Protein AF-A0A176VL70-F1 (afdb_monomer_lite)

Organism: NCBI:txid1480154

Foldseek 3Di:
DKWWKKWKADAPQVQQWDQDPVRDIDGPVQAAQWWWKDKDVDTDAIDHHHHPDMDMKIKTKDDLDPDIDIDTGGDPVNRHDYDTDDIDIFGDDPLQCPVQNCVNVDDSDMGIDTDQAAEQALDPAWDAPPLDVSRDTHGYADQPPPDVQKHKAFQPVFDDDPPPPSHDDRSRSQRIHIDTPDLPDDGDDDRPPVVVHRVDPPVDDDDDDDHDDSDPPVPDWDWDFDADPNHTDPDTDTDDD

Sequence (241 aa):
MNYLLRATFPSSNLITKATNAKGDEVSLSTYSKRFYFTVDSTYISTIELLENQSQILELVITAFDKVVYVCLVPLEDRSSMPAISALELRPFAVGMYPRVDSGMLKLSITTYFLTVARLNFGGDMQLRYPVDKYDRIWAPAKIPSGEKQFSSRTNVSRVHVPLNAEIDIPDEVMSTAWVATQMENNVTFEVNLTGVRAMRAVPSFYFSLLFYDMLETANNTRFVNIYLDDDEQMARAQTPD

Structure (mmCIF, N/CA/C/O backbone):
data_AF-A0A176VL70-F1
#
_entry.id   AF-A0A176VL70-F1
#
loop_
_atom_site.group_PDB
_atom_site.id
_atom_site.type_symbol
_atom_site.label_atom_id
_atom_site.label_alt_id
_atom_site.label_comp_id
_atom_site.label_asym_id
_atom_site.label_entity_id
_atom_site.label_seq_id
_atom_site.pdbx_PDB_ins_code
_atom_site.Cartn_x
_atom_site.Cartn_y
_atom_site.Cartn_z
_atom_site.occupancy
_atom_site.B_iso_or_equiv
_atom_site.auth_seq_id
_atom_site.auth_comp_id
_atom_site.auth_asym_id
_atom_site.auth_atom_id
_atom_site.pdbx_PDB_model_num
ATOM 1 N N . MET A 1 1 ? -11.399 -1.834 -14.543 1.00 84.62 1 MET A N 1
ATOM 2 C CA . MET A 1 1 ? -11.357 -3.010 -13.628 1.00 84.62 1 MET A CA 1
ATOM 3 C C . MET A 1 1 ? -10.487 -2.658 -12.433 1.00 84.62 1 MET A C 1
ATOM 5 O O . MET A 1 1 ? -9.537 -1.909 -12.617 1.00 84.62 1 MET A O 1
ATOM 9 N N . ASN A 1 2 ? -10.801 -3.161 -11.242 1.00 90.19 2 ASN A N 1
ATOM 10 C CA . ASN A 1 2 ? -10.168 -2.732 -9.996 1.00 90.19 2 ASN A CA 1
ATOM 11 C C . ASN A 1 2 ? -9.101 -3.716 -9.518 1.00 90.19 2 ASN A C 1
ATOM 13 O O . ASN A 1 2 ? -9.387 -4.908 -9.381 1.00 90.19 2 ASN A O 1
ATOM 17 N N . TYR A 1 3 ? -7.894 -3.215 -9.243 1.00 93.00 3 TYR A N 1
ATOM 18 C CA . TYR A 1 3 ? -6.778 -4.042 -8.791 1.00 93.00 3 TYR A CA 1
ATOM 19 C C . TYR A 1 3 ? -5.916 -3.386 -7.718 1.00 93.00 3 TYR A C 1
ATOM 21 O O . TYR A 1 3 ? -5.617 -2.196 -7.777 1.00 93.00 3 TYR A O 1
ATOM 29 N N . LEU A 1 4 ? -5.436 -4.196 -6.778 1.00 94.50 4 LEU A N 1
ATOM 30 C CA . LEU A 1 4 ? -4.224 -3.882 -6.040 1.00 94.50 4 LEU A CA 1
ATOM 31 C C . LEU A 1 4 ? -3.051 -4.288 -6.931 1.00 94.50 4 LEU A C 1
ATOM 33 O O . LEU A 1 4 ? -2.843 -5.477 -7.190 1.00 94.50 4 LEU A O 1
ATOM 37 N N . LEU A 1 5 ? -2.318 -3.299 -7.430 1.00 95.81 5 LEU A N 1
ATOM 38 C CA . LEU A 1 5 ? -1.064 -3.505 -8.141 1.00 95.81 5 LEU A CA 1
ATOM 39 C C . LEU A 1 5 ? 0.066 -3.389 -7.125 1.00 95.81 5 LEU A C 1
ATOM 41 O O . LEU A 1 5 ? 0.302 -2.314 -6.574 1.00 95.81 5 LEU A O 1
ATOM 45 N N . ARG A 1 6 ? 0.767 -4.493 -6.874 1.00 95.94 6 ARG A N 1
ATOM 46 C CA . ARG A 1 6 ? 1.883 -4.542 -5.930 1.00 95.94 6 ARG A CA 1
ATOM 47 C C . ARG A 1 6 ? 3.180 -4.828 -6.670 1.00 95.94 6 ARG A C 1
ATOM 49 O O . ARG A 1 6 ? 3.337 -5.885 -7.275 1.00 95.94 6 ARG A O 1
ATOM 56 N N . ALA A 1 7 ? 4.111 -3.885 -6.605 1.00 96.38 7 ALA A N 1
ATOM 57 C CA . ALA A 1 7 ? 5.465 -4.045 -7.109 1.00 96.38 7 ALA A CA 1
ATOM 58 C C . ALA A 1 7 ? 6.413 -4.280 -5.931 1.00 96.38 7 ALA A C 1
ATOM 60 O O . ALA A 1 7 ? 6.454 -3.486 -4.989 1.00 96.38 7 ALA A O 1
ATOM 61 N N . THR A 1 8 ? 7.170 -5.375 -5.985 1.00 95.62 8 THR A N 1
ATOM 62 C CA . THR A 1 8 ? 8.242 -5.658 -5.027 1.00 95.62 8 THR A CA 1
ATOM 63 C C . THR A 1 8 ? 9.583 -5.397 -5.690 1.00 95.62 8 THR A C 1
ATOM 65 O O . THR A 1 8 ? 9.884 -5.936 -6.757 1.00 95.62 8 THR A O 1
ATOM 68 N N . PHE A 1 9 ? 10.394 -4.577 -5.037 1.00 94.00 9 PHE A N 1
ATOM 69 C CA . PHE A 1 9 ? 11.742 -4.239 -5.457 1.00 94.00 9 PHE A CA 1
ATOM 70 C C . PHE A 1 9 ? 12.743 -4.972 -4.559 1.00 94.00 9 PHE A C 1
ATOM 72 O O . PHE A 1 9 ? 12.581 -4.973 -3.331 1.00 94.00 9 PHE A O 1
ATOM 79 N N . PRO A 1 10 ? 13.753 -5.638 -5.141 1.00 92.69 10 PRO A N 1
ATOM 80 C CA . PRO A 1 10 ? 14.718 -6.414 -4.373 1.00 92.69 10 PRO A CA 1
ATOM 81 C C . PRO A 1 10 ? 15.618 -5.508 -3.529 1.00 92.69 10 PRO A C 1
ATOM 83 O O . PRO A 1 10 ? 15.732 -4.307 -3.776 1.00 92.69 10 PRO A O 1
ATOM 86 N N . SER A 1 11 ? 16.316 -6.105 -2.562 1.00 90.94 11 SER A N 1
ATOM 87 C CA . SER A 1 11 ? 17.424 -5.404 -1.926 1.00 90.94 11 SER A CA 1
ATOM 88 C C . SER A 1 11 ? 18.566 -5.203 -2.921 1.00 90.94 11 SER A C 1
ATOM 90 O O . SER A 1 11 ? 18.780 -5.988 -3.850 1.00 90.94 11 SER A O 1
ATOM 92 N N . SER A 1 12 ? 19.340 -4.150 -2.714 1.00 86.56 12 SER A N 1
ATOM 93 C CA . SER A 1 12 ? 20.416 -3.775 -3.615 1.00 86.56 12 SER A CA 1
ATOM 94 C C . SER A 1 12 ? 21.659 -4.666 -3.475 1.00 86.56 12 SER A C 1
ATOM 96 O O . SER A 1 12 ? 22.508 -4.666 -4.367 1.00 86.56 12 SER A O 1
ATOM 98 N N . ASN A 1 13 ? 21.737 -5.468 -2.406 1.00 82.81 13 ASN A N 1
ATOM 99 C CA . ASN A 1 13 ? 22.769 -6.491 -2.208 1.00 82.81 13 ASN A CA 1
ATOM 100 C C . ASN A 1 13 ? 22.572 -7.729 -3.089 1.00 82.81 13 ASN A C 1
ATOM 102 O O . ASN A 1 13 ? 23.544 -8.407 -3.408 1.00 82.81 13 ASN A O 1
ATOM 106 N N . LEU A 1 14 ? 21.339 -8.022 -3.515 1.00 72.56 14 LEU A N 1
ATOM 107 C CA . LEU A 1 14 ? 21.071 -9.127 -4.445 1.00 72.56 14 LEU A CA 1
ATOM 108 C C . LEU A 1 14 ? 21.569 -8.825 -5.867 1.00 72.56 14 LEU A C 1
ATOM 110 O O . LEU A 1 14 ? 21.651 -9.723 -6.699 1.00 72.56 14 LEU A O 1
ATOM 114 N N . ILE A 1 15 ? 21.920 -7.569 -6.146 1.00 67.19 15 ILE A N 1
ATOM 115 C CA . ILE A 1 15 ? 22.296 -7.077 -7.467 1.00 67.19 15 ILE A CA 1
ATOM 116 C C . ILE A 1 15 ? 23.786 -6.731 -7.463 1.00 67.19 15 ILE A C 1
ATOM 118 O O . ILE A 1 15 ? 24.180 -5.568 -7.390 1.00 67.19 15 ILE A O 1
ATOM 122 N N . THR A 1 16 ? 24.633 -7.755 -7.510 1.00 72.94 16 THR A N 1
ATOM 123 C CA . THR A 1 16 ? 26.090 -7.566 -7.617 1.00 72.94 16 THR A CA 1
ATOM 124 C C . THR A 1 16 ? 26.606 -7.899 -9.005 1.00 72.94 16 THR A C 1
ATOM 126 O O . THR A 1 16 ? 27.555 -7.267 -9.470 1.00 72.94 16 THR A O 1
ATOM 129 N N . LYS A 1 17 ? 25.970 -8.853 -9.692 1.00 80.44 17 LYS A N 1
ATOM 130 C CA . LYS A 1 17 ? 26.421 -9.368 -10.982 1.00 80.44 17 LYS A CA 1
ATOM 131 C C . LYS A 1 17 ? 25.251 -9.852 -11.838 1.00 80.44 17 LYS A C 1
ATOM 133 O O . LYS A 1 17 ? 24.250 -10.320 -11.303 1.00 80.44 17 LYS A O 1
ATOM 138 N N . ALA A 1 18 ? 25.379 -9.739 -13.156 1.00 79.12 18 ALA A N 1
ATOM 139 C CA . ALA A 1 18 ? 24.449 -10.315 -14.130 1.00 79.12 18 ALA A CA 1
ATOM 140 C C . ALA A 1 18 ? 25.219 -10.964 -15.274 1.00 79.12 18 ALA A C 1
ATOM 142 O O . ALA A 1 18 ? 26.384 -10.656 -15.508 1.00 79.12 18 ALA A O 1
ATOM 143 N N . THR A 1 19 ? 24.544 -11.829 -16.019 1.00 83.00 19 THR A N 1
ATOM 144 C CA . THR A 1 19 ? 25.073 -12.402 -17.255 1.00 83.00 19 THR A CA 1
ATOM 145 C C . THR A 1 19 ? 24.621 -11.549 -18.436 1.00 83.00 19 THR A C 1
ATOM 147 O O . THR A 1 19 ? 23.426 -11.309 -18.608 1.00 83.00 19 THR A O 1
ATOM 150 N N . ASN A 1 20 ? 25.560 -11.062 -19.247 1.00 81.56 20 ASN A N 1
ATOM 151 C CA . ASN A 1 20 ? 25.223 -10.324 -20.464 1.00 81.56 20 ASN A CA 1
ATOM 152 C C . ASN A 1 20 ? 24.735 -11.274 -21.582 1.00 81.56 20 ASN A C 1
ATOM 154 O O . ASN A 1 20 ? 24.799 -12.497 -21.463 1.00 81.56 20 ASN A O 1
ATOM 158 N N . ALA A 1 21 ? 24.300 -10.720 -22.719 1.00 86.12 21 ALA A N 1
ATOM 159 C CA . ALA A 1 21 ? 23.831 -11.510 -23.867 1.00 86.12 21 ALA A CA 1
ATOM 160 C C . ALA A 1 21 ? 24.891 -12.456 -24.479 1.00 86.12 21 ALA A C 1
ATOM 162 O O . ALA A 1 21 ? 24.544 -13.324 -25.274 1.00 86.12 21 ALA A O 1
ATOM 163 N N . LYS A 1 22 ? 26.174 -12.284 -24.135 1.00 89.69 22 LYS A N 1
ATOM 164 C CA . LYS A 1 22 ? 27.294 -13.126 -24.581 1.00 89.69 22 LYS A CA 1
ATOM 165 C C . LYS A 1 22 ? 27.656 -14.225 -23.577 1.00 89.69 22 LYS A C 1
ATOM 167 O O . LYS A 1 22 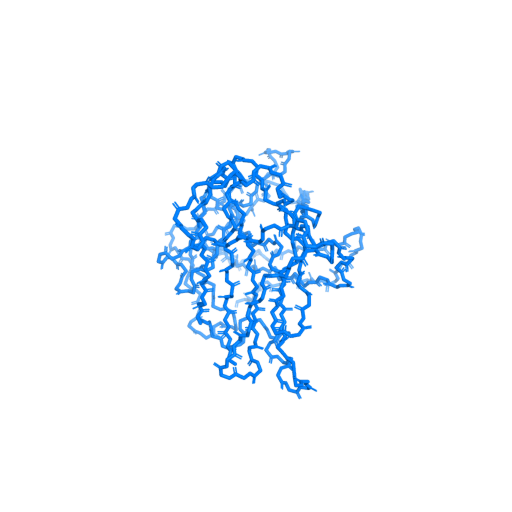? 28.500 -15.055 -23.891 1.00 89.69 22 LYS A O 1
ATOM 172 N N . GLY A 1 23 ? 27.019 -14.254 -22.406 1.00 87.69 23 GLY A N 1
ATOM 173 C CA . GLY A 1 23 ? 27.329 -15.207 -21.343 1.00 87.69 23 GLY A CA 1
ATOM 174 C C . GLY A 1 23 ? 28.380 -14.721 -20.341 1.00 87.69 23 GLY A C 1
ATOM 175 O O . GLY A 1 23 ? 28.684 -15.457 -19.405 1.00 87.69 23 GLY A O 1
ATOM 176 N N . ASP A 1 24 ? 28.914 -13.504 -20.487 1.00 88.94 24 ASP A N 1
ATOM 177 C CA . ASP A 1 24 ? 29.918 -12.984 -19.556 1.00 88.94 24 ASP A CA 1
ATOM 178 C C . ASP A 1 24 ? 29.260 -12.481 -18.271 1.00 88.94 24 ASP A C 1
ATOM 180 O O . ASP A 1 24 ? 28.215 -11.821 -18.300 1.00 88.94 24 ASP A O 1
ATOM 184 N N . GLU A 1 25 ? 29.913 -12.742 -17.141 1.00 86.44 25 GLU A N 1
ATOM 185 C CA . GLU A 1 25 ? 29.542 -12.173 -15.851 1.00 86.44 25 GLU A CA 1
ATOM 186 C C . GLU A 1 25 ? 29.976 -10.698 -15.800 1.00 86.44 25 GLU A C 1
ATOM 188 O O . GLU A 1 25 ? 31.157 -10.365 -15.896 1.00 86.44 25 GLU A O 1
ATOM 193 N N . VAL A 1 26 ? 29.010 -9.794 -15.660 1.00 84.44 26 VAL A N 1
ATOM 194 C CA . VAL A 1 26 ? 29.211 -8.345 -15.607 1.00 84.44 26 VAL A CA 1
ATOM 195 C C . VAL A 1 26 ? 28.897 -7.854 -14.204 1.00 84.44 26 VAL A C 1
ATOM 197 O O . VAL A 1 26 ? 27.818 -8.121 -13.672 1.00 84.44 26 VAL A O 1
ATOM 200 N N . SER A 1 27 ? 29.832 -7.107 -13.612 1.00 84.12 27 SER A N 1
ATOM 201 C CA . SER A 1 27 ? 29.577 -6.414 -12.349 1.00 84.12 27 SER A CA 1
ATOM 202 C C . SER A 1 27 ? 28.524 -5.334 -12.551 1.00 84.12 27 SER A C 1
ATOM 204 O O . SER A 1 27 ? 28.632 -4.502 -13.452 1.00 84.12 27 SER A O 1
ATOM 206 N N . LEU A 1 28 ? 27.528 -5.320 -11.674 1.00 80.62 28 LEU A N 1
ATOM 207 C CA . LEU A 1 28 ? 26.457 -4.329 -11.690 1.00 80.62 28 LEU A CA 1
ATOM 208 C C . LEU A 1 28 ? 26.711 -3.182 -10.708 1.00 80.62 28 LEU A C 1
ATOM 210 O O . LEU A 1 28 ? 25.915 -2.252 -10.619 1.00 80.62 28 LEU A O 1
ATOM 214 N N . SER A 1 29 ? 27.840 -3.225 -9.994 1.00 78.12 29 SER A N 1
ATOM 215 C CA . SER A 1 29 ? 28.203 -2.261 -8.952 1.00 78.12 29 SER A CA 1
ATOM 216 C C . SER A 1 29 ? 28.364 -0.824 -9.453 1.00 78.12 29 SER A C 1
ATOM 218 O O . SER A 1 29 ? 28.309 0.102 -8.653 1.00 78.12 29 SER A O 1
ATOM 220 N N . THR A 1 30 ? 28.598 -0.629 -10.753 1.00 79.81 30 THR A N 1
ATOM 221 C CA . THR A 1 30 ? 28.760 0.695 -11.371 1.00 79.81 30 THR A CA 1
ATOM 222 C C . THR A 1 30 ? 27.436 1.330 -11.787 1.00 79.81 30 THR A C 1
ATOM 224 O O . THR A 1 30 ? 27.419 2.518 -12.096 1.00 79.81 30 THR A O 1
ATOM 227 N N . TYR A 1 31 ? 26.343 0.561 -11.825 1.00 85.25 31 TYR A N 1
ATOM 228 C CA . TYR A 1 31 ? 25.030 1.090 -12.173 1.00 85.25 31 TYR A CA 1
ATOM 229 C C . TYR A 1 31 ? 24.362 1.726 -10.958 1.00 85.25 31 TYR A C 1
ATOM 231 O O . TYR A 1 31 ? 24.369 1.187 -9.849 1.00 85.25 31 TYR A O 1
ATOM 239 N N . SER A 1 32 ? 23.712 2.861 -11.196 1.00 88.06 32 SER A N 1
ATOM 240 C CA . SER A 1 32 ? 22.797 3.461 -10.239 1.00 88.06 32 SER A CA 1
ATOM 241 C C . SER A 1 32 ? 21.628 2.511 -9.962 1.00 88.06 32 SER A C 1
ATOM 243 O O . SER A 1 32 ? 21.025 1.925 -10.865 1.00 88.06 32 SER A O 1
ATOM 245 N N . LYS A 1 33 ? 21.280 2.382 -8.683 1.00 89.25 33 LYS A N 1
ATOM 246 C CA 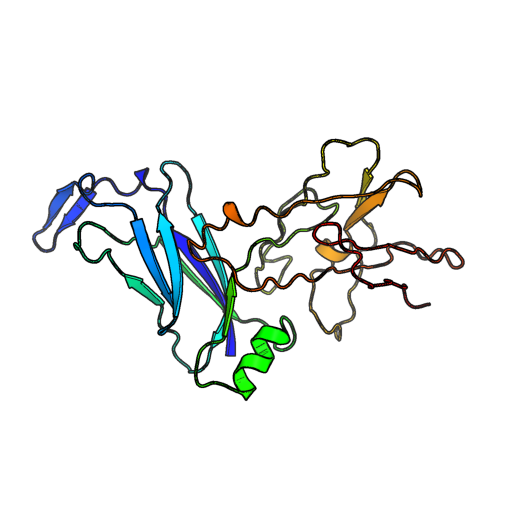. LYS A 1 33 ? 20.158 1.570 -8.184 1.00 89.25 33 LYS A CA 1
ATOM 247 C C . LYS A 1 33 ? 18.862 2.383 -8.077 1.00 89.25 33 LYS A C 1
ATOM 249 O O . LYS A 1 33 ? 17.938 2.001 -7.360 1.00 89.25 33 LYS A O 1
ATOM 254 N N . ARG A 1 34 ? 18.823 3.529 -8.760 1.00 90.94 34 ARG A N 1
ATOM 255 C CA . ARG A 1 34 ? 17.722 4.487 -8.755 1.00 90.94 34 ARG A CA 1
ATOM 256 C C . ARG A 1 34 ? 17.099 4.591 -10.140 1.00 90.94 34 ARG A C 1
ATOM 258 O O . ARG A 1 34 ? 17.826 4.798 -11.099 1.00 90.94 34 ARG A O 1
ATOM 265 N N . PHE A 1 35 ? 15.781 4.477 -10.250 1.00 92.56 35 PHE A N 1
ATOM 266 C CA . PHE A 1 35 ? 15.056 4.470 -11.528 1.00 92.56 35 PHE A CA 1
ATOM 267 C C . PHE A 1 35 ? 13.603 4.925 -11.342 1.00 92.56 35 PHE A C 1
ATOM 269 O O . PHE A 1 35 ? 13.102 4.968 -10.219 1.00 92.56 35 PHE A O 1
ATOM 276 N N . TYR A 1 36 ? 12.906 5.269 -12.424 1.00 92.44 36 TYR A N 1
ATOM 277 C CA . TYR A 1 36 ? 11.498 5.657 -12.356 1.00 92.44 36 TYR A CA 1
ATOM 278 C C . TYR A 1 36 ? 10.573 4.448 -12.504 1.00 92.44 36 TYR A C 1
ATOM 280 O O . TYR A 1 36 ? 10.835 3.526 -13.278 1.00 92.44 36 TYR A O 1
ATOM 288 N N . PHE A 1 37 ? 9.464 4.477 -11.773 1.00 93.19 37 PHE A N 1
ATOM 289 C CA . PHE A 1 37 ? 8.385 3.505 -11.851 1.00 93.19 37 PHE A CA 1
ATOM 290 C C . PHE A 1 37 ? 7.132 4.195 -12.386 1.00 93.19 37 PHE A C 1
ATOM 292 O O . PHE A 1 37 ? 6.662 5.180 -11.801 1.00 93.19 37 PHE A O 1
ATOM 299 N N . THR A 1 38 ? 6.605 3.695 -13.502 1.00 92.62 38 THR A N 1
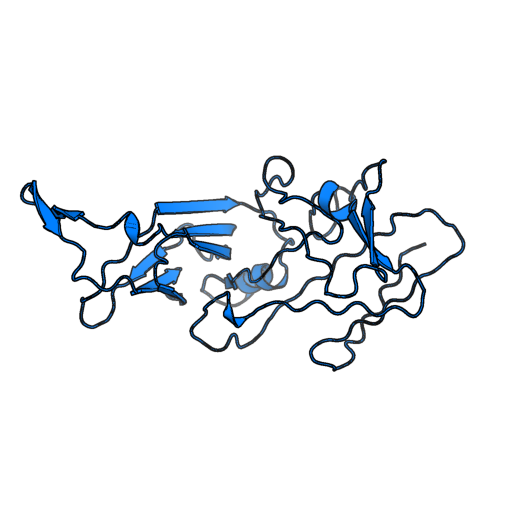ATOM 300 C CA . THR A 1 38 ? 5.396 4.239 -14.129 1.00 92.62 38 THR A CA 1
ATOM 301 C C . THR A 1 38 ? 4.349 3.154 -14.331 1.00 92.62 38 THR A C 1
ATOM 303 O O . THR A 1 38 ? 4.669 1.981 -14.535 1.00 92.62 38 THR A O 1
ATOM 306 N N . VAL A 1 39 ? 3.087 3.571 -14.272 1.00 91.94 39 VAL A N 1
ATOM 307 C CA . VAL A 1 39 ? 1.922 2.753 -14.610 1.00 91.94 39 VAL A CA 1
ATOM 308 C C . VAL A 1 39 ? 1.161 3.496 -15.698 1.00 91.94 39 VAL A C 1
ATOM 310 O O . VAL A 1 39 ? 0.804 4.664 -15.528 1.00 91.94 39 VAL A O 1
ATOM 313 N N . ASP A 1 40 ? 0.985 2.840 -16.837 1.00 89.75 40 ASP A N 1
ATOM 314 C CA . ASP A 1 40 ? 0.638 3.450 -18.115 1.00 89.75 40 ASP A CA 1
ATOM 315 C C . ASP A 1 40 ? 1.539 4.667 -18.397 1.00 89.75 40 ASP A C 1
ATOM 317 O O . ASP A 1 40 ? 2.762 4.612 -18.233 1.00 89.75 40 ASP A O 1
ATOM 321 N N . SER A 1 41 ? 0.948 5.790 -18.798 1.00 84.06 41 SER A N 1
ATOM 322 C CA . SER A 1 41 ? 1.650 7.055 -19.016 1.00 84.06 41 SER A CA 1
ATOM 323 C C . SER A 1 41 ? 1.910 7.842 -17.726 1.00 84.06 41 SER A C 1
ATOM 325 O O . SER A 1 41 ? 2.360 8.986 -17.795 1.00 84.06 41 SER A O 1
ATOM 327 N N . THR A 1 42 ? 1.602 7.282 -16.553 1.00 86.19 42 THR A N 1
ATOM 328 C CA . THR A 1 42 ? 1.669 8.011 -15.286 1.00 86.19 42 THR A CA 1
ATOM 329 C C . THR A 1 42 ? 2.919 7.658 -14.498 1.00 86.19 42 THR A C 1
ATOM 331 O O . THR A 1 42 ? 3.134 6.517 -14.093 1.00 86.19 42 THR A O 1
ATOM 334 N N . TYR A 1 43 ? 3.725 8.678 -14.213 1.00 88.12 43 TYR A N 1
ATOM 335 C CA . TYR A 1 43 ? 4.797 8.585 -13.232 1.00 88.12 43 TYR A CA 1
ATOM 336 C C . TYR A 1 43 ? 4.231 8.359 -11.823 1.00 88.12 43 TYR A C 1
ATOM 338 O O . TYR A 1 43 ? 3.456 9.175 -11.322 1.00 88.12 43 TYR A O 1
ATOM 346 N N . ILE A 1 44 ? 4.653 7.268 -11.181 1.00 88.31 44 ILE A N 1
ATOM 347 C CA . ILE A 1 44 ? 4.205 6.890 -9.838 1.00 88.31 44 ILE A CA 1
ATOM 348 C C . ILE A 1 44 ? 5.237 7.306 -8.7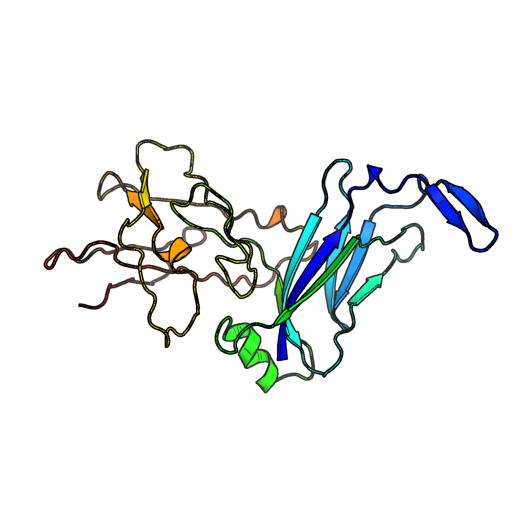93 1.00 88.31 44 ILE A C 1
ATOM 350 O O . ILE A 1 44 ? 4.906 7.995 -7.829 1.00 88.31 44 ILE A O 1
ATOM 354 N N . SER A 1 45 ? 6.487 6.872 -8.961 1.00 88.00 45 SER A N 1
ATOM 355 C CA . SER A 1 45 ? 7.554 7.128 -7.994 1.00 88.00 45 SER A CA 1
ATOM 356 C C . SER A 1 45 ? 8.945 6.947 -8.611 1.00 88.00 45 SER A C 1
ATOM 358 O O . SER A 1 45 ? 9.106 6.353 -9.677 1.00 88.00 45 SER A O 1
ATOM 360 N N . THR A 1 46 ? 9.959 7.459 -7.919 1.00 89.69 46 THR A N 1
ATOM 361 C CA . THR A 1 46 ? 11.361 7.123 -8.152 1.00 89.69 46 THR A CA 1
ATOM 362 C C . THR A 1 46 ? 11.756 6.074 -7.124 1.00 89.69 46 THR A C 1
ATOM 364 O O . THR A 1 46 ? 11.736 6.338 -5.922 1.00 89.69 46 THR A O 1
ATOM 367 N N . ILE A 1 47 ? 12.135 4.898 -7.599 1.00 90.31 47 ILE A N 1
ATOM 368 C CA . ILE A 1 47 ? 12.595 3.796 -6.764 1.00 90.31 47 ILE A CA 1
ATOM 369 C C . ILE A 1 47 ? 14.092 3.942 -6.543 1.00 90.31 47 ILE A C 1
ATOM 371 O O . ILE A 1 47 ? 14.829 4.269 -7.468 1.00 90.31 47 ILE A O 1
ATOM 375 N N . GLU A 1 48 ? 14.530 3.690 -5.316 1.00 90.56 48 GLU A N 1
ATOM 376 C CA . GLU A 1 48 ? 15.932 3.619 -4.919 1.00 90.56 48 GLU A CA 1
ATOM 377 C C . GLU A 1 48 ? 16.103 2.370 -4.055 1.00 90.56 48 GLU A C 1
ATOM 379 O O . GLU A 1 48 ? 15.569 2.317 -2.944 1.00 90.56 48 GLU A O 1
ATOM 384 N N . LEU A 1 49 ? 16.798 1.358 -4.588 1.00 89.69 49 LEU A N 1
ATOM 385 C CA . LEU A 1 49 ? 16.911 0.057 -3.925 1.00 89.69 49 LEU A CA 1
ATOM 386 C C . LEU A 1 49 ? 17.722 0.162 -2.631 1.00 89.69 49 LEU A C 1
ATOM 388 O O . LEU A 1 49 ? 18.856 0.644 -2.626 1.00 89.69 49 LEU A O 1
ATOM 392 N N . LEU A 1 50 ? 17.172 -0.381 -1.547 1.00 88.62 50 LEU A N 1
ATOM 393 C CA . LEU A 1 50 ? 17.806 -0.384 -0.228 1.00 88.62 50 LEU A CA 1
ATOM 394 C C . LEU A 1 50 ? 18.757 -1.573 -0.076 1.00 88.62 50 LEU A C 1
ATOM 396 O O . LEU A 1 50 ? 18.470 -2.666 -0.550 1.00 88.62 50 LEU A O 1
ATOM 400 N N . GLU A 1 51 ? 19.884 -1.397 0.612 1.00 86.94 51 GLU A N 1
ATOM 401 C CA . GLU A 1 51 ? 20.937 -2.425 0.715 1.00 86.94 51 GLU A CA 1
ATOM 402 C C . GLU A 1 51 ? 20.457 -3.740 1.336 1.00 86.94 51 GLU A C 1
ATOM 404 O O . GLU A 1 51 ? 20.677 -4.809 0.772 1.00 86.94 51 GLU A O 1
ATOM 409 N N . ASN A 1 52 ? 19.737 -3.672 2.455 1.00 87.69 52 ASN A N 1
ATOM 410 C CA . ASN A 1 52 ? 19.423 -4.849 3.273 1.00 87.69 52 ASN A CA 1
ATOM 411 C C . ASN A 1 52 ? 17.931 -5.181 3.336 1.00 87.69 52 ASN A C 1
ATOM 413 O O . ASN A 1 52 ? 17.515 -5.977 4.174 1.00 87.69 52 ASN A O 1
ATOM 417 N N . GLN A 1 53 ? 17.108 -4.541 2.504 1.00 88.44 53 GLN A N 1
ATOM 418 C CA . GLN A 1 53 ? 15.655 -4.637 2.608 1.00 88.44 53 GLN A CA 1
ATOM 419 C C . GLN A 1 53 ? 15.011 -4.570 1.226 1.00 88.44 53 GLN A C 1
ATOM 421 O O . GLN A 1 53 ? 15.382 -3.736 0.403 1.00 88.44 53 GLN A O 1
ATOM 426 N N . SER A 1 54 ? 14.037 -5.445 0.979 1.00 91.00 54 SER A N 1
ATOM 427 C CA . SER A 1 54 ? 13.128 -5.293 -0.155 1.00 91.00 54 SER A CA 1
ATOM 428 C C . SER A 1 54 ? 12.126 -4.178 0.121 1.00 91.00 54 SER A C 1
ATOM 430 O O . SER A 1 54 ? 11.720 -3.975 1.266 1.00 91.00 54 SER A O 1
ATOM 432 N N . GLN A 1 55 ? 11.667 -3.514 -0.932 1.00 90.44 55 GLN A N 1
ATOM 433 C CA . GLN A 1 55 ? 10.623 -2.498 -0.843 1.00 90.44 55 GLN A CA 1
ATOM 434 C C . GLN A 1 55 ? 9.362 -2.993 -1.533 1.00 90.44 55 GLN A C 1
ATOM 436 O O . GLN A 1 55 ? 9.431 -3.635 -2.578 1.00 90.44 55 GLN A O 1
ATOM 441 N N . ILE A 1 56 ? 8.211 -2.663 -0.961 1.00 91.88 56 ILE A N 1
ATOM 442 C CA . ILE A 1 56 ? 6.910 -2.937 -1.559 1.00 91.88 56 ILE A CA 1
ATOM 443 C C . ILE A 1 56 ? 6.241 -1.599 -1.835 1.00 91.88 56 ILE A C 1
ATOM 445 O O . ILE A 1 56 ? 6.149 -0.751 -0.949 1.00 91.88 56 ILE A O 1
ATOM 449 N N . LEU A 1 57 ? 5.762 -1.433 -3.062 1.00 92.56 57 LEU A N 1
ATOM 450 C CA . LEU A 1 57 ? 4.891 -0.340 -3.463 1.00 92.56 57 LEU A CA 1
ATOM 451 C C . LEU A 1 57 ? 3.544 -0.941 -3.858 1.00 92.56 57 LEU A C 1
ATOM 453 O O . LEU A 1 57 ? 3.484 -1.804 -4.731 1.00 92.56 57 LEU A O 1
ATOM 457 N N . GLU A 1 58 ? 2.468 -0.495 -3.212 1.00 93.81 58 GLU A N 1
ATOM 458 C CA . GLU A 1 58 ? 1.106 -0.934 -3.513 1.00 93.81 58 GLU A CA 1
ATOM 459 C C . GLU A 1 58 ? 0.269 0.237 -4.024 1.00 93.81 58 GLU A C 1
ATOM 461 O O . GLU A 1 58 ? 0.143 1.273 -3.365 1.00 93.81 58 GLU A O 1
ATOM 466 N N . LEU A 1 59 ? -0.337 0.044 -5.189 1.00 92.75 59 LEU A N 1
ATOM 467 C CA . LEU A 1 59 ? -1.308 0.949 -5.772 1.00 92.75 59 LEU A CA 1
ATOM 468 C C . LEU A 1 59 ? -2.697 0.323 -5.720 1.00 92.75 59 LEU A C 1
ATOM 470 O O . LEU A 1 59 ? -2.875 -0.830 -6.105 1.00 92.75 59 LEU A O 1
ATOM 474 N N . VAL A 1 60 ? -3.687 1.112 -5.322 1.00 92.50 60 VAL A N 1
ATOM 475 C CA . VAL A 1 60 ? -5.089 0.834 -5.640 1.00 92.50 60 VAL A CA 1
ATOM 476 C C . VAL A 1 60 ? -5.341 1.452 -7.000 1.00 92.50 60 VAL A C 1
ATOM 478 O O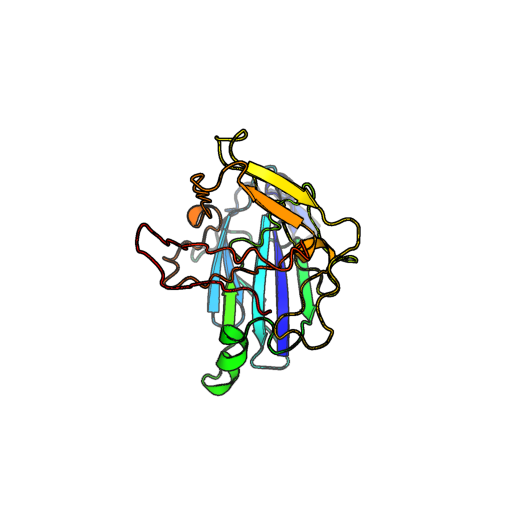 . VAL A 1 60 ? -5.284 2.674 -7.111 1.00 92.50 60 VAL A O 1
ATOM 481 N N . ILE A 1 61 ? -5.586 0.641 -8.024 1.00 90.88 61 ILE A N 1
ATOM 482 C CA . ILE A 1 61 ? -5.822 1.136 -9.378 1.00 90.88 61 ILE A CA 1
ATOM 483 C C . ILE A 1 61 ? -7.207 0.766 -9.876 1.00 90.88 61 ILE A C 1
ATOM 485 O O . ILE A 1 61 ? -7.707 -0.335 -9.626 1.00 90.88 61 ILE A O 1
ATOM 489 N N . THR A 1 62 ? -7.763 1.660 -10.683 1.00 89.62 62 THR A N 1
ATOM 490 C CA . THR A 1 62 ? -8.844 1.315 -11.589 1.00 89.62 62 THR A CA 1
ATOM 491 C C . THR A 1 62 ? -8.335 1.414 -13.020 1.00 89.62 62 THR A C 1
ATOM 493 O O . THR A 1 62 ? -8.154 2.499 -13.570 1.00 89.62 62 THR A O 1
ATOM 496 N N . ALA A 1 63 ? -8.074 0.247 -13.609 1.00 87.12 63 ALA A N 1
ATOM 497 C CA . ALA A 1 63 ? -7.544 0.106 -14.956 1.00 87.12 63 ALA A CA 1
ATOM 498 C C . ALA A 1 63 ? -8.531 0.648 -15.995 1.00 87.12 63 ALA A C 1
ATOM 500 O O . ALA A 1 63 ? -9.709 0.254 -15.992 1.00 87.12 63 ALA A O 1
ATOM 501 N N . PHE A 1 64 ? -8.019 1.509 -16.878 1.00 83.94 64 PHE A N 1
ATOM 502 C CA . PHE A 1 64 ? -8.763 2.085 -17.997 1.00 83.94 64 PHE A CA 1
ATOM 503 C C . PHE A 1 64 ? -9.024 1.068 -19.120 1.00 83.94 64 PHE A C 1
ATOM 505 O O . PHE A 1 64 ? -10.120 1.039 -19.677 1.00 83.94 64 PHE A O 1
ATOM 512 N N . ASP A 1 65 ? -8.048 0.207 -19.416 1.00 85.44 65 ASP A N 1
ATOM 513 C CA . ASP A 1 65 ? -8.130 -0.811 -20.467 1.00 85.44 65 ASP A CA 1
ATOM 514 C C . ASP A 1 65 ? -7.912 -2.226 -19.892 1.00 85.44 65 ASP A C 1
ATOM 516 O O . ASP A 1 65 ? -7.657 -2.423 -18.702 1.00 85.44 65 ASP A O 1
ATOM 520 N N . LYS A 1 66 ? -8.031 -3.244 -20.746 1.00 87.44 66 LYS A N 1
ATOM 521 C CA . LYS A 1 66 ? -7.750 -4.654 -20.446 1.00 87.44 66 LYS A CA 1
ATOM 522 C C . LYS A 1 66 ? -6.271 -4.920 -20.163 1.00 87.44 66 LYS A C 1
ATOM 524 O O . LYS A 1 66 ? -5.943 -5.976 -19.630 1.00 87.44 66 LYS A O 1
ATOM 529 N N . VAL A 1 67 ? -5.396 -3.995 -20.550 1.00 88.94 67 VAL A N 1
ATOM 530 C CA . VAL A 1 67 ? -3.951 -4.056 -20.335 1.00 88.94 67 VAL A CA 1
ATOM 531 C C . VAL A 1 67 ? -3.546 -2.867 -19.475 1.00 88.94 67 VAL A C 1
ATOM 533 O O . VAL A 1 67 ? -3.960 -1.744 -19.740 1.00 88.94 67 VAL A O 1
ATOM 536 N N . VAL A 1 68 ? -2.725 -3.132 -18.462 1.00 89.88 68 VAL A N 1
ATOM 537 C CA . VAL A 1 68 ? -2.056 -2.108 -17.653 1.00 89.88 68 VAL A CA 1
ATOM 538 C C . VAL A 1 68 ? -0.568 -2.220 -17.938 1.00 89.88 68 VAL A C 1
ATOM 540 O O . VAL A 1 68 ? 0.022 -3.283 -17.727 1.00 89.88 68 VAL A O 1
ATOM 543 N N . TYR A 1 69 ? 0.043 -1.147 -18.431 1.00 93.44 69 TYR A N 1
ATOM 544 C CA . TYR A 1 69 ? 1.477 -1.128 -18.694 1.00 93.44 69 TYR A CA 1
ATOM 545 C C . TYR A 1 69 ? 2.225 -0.749 -17.420 1.00 93.44 69 TYR A C 1
ATOM 547 O O . TYR A 1 69 ? 1.897 0.235 -16.769 1.00 93.44 69 TYR A O 1
ATOM 555 N N . VAL A 1 70 ? 3.250 -1.516 -17.060 1.00 95.12 70 VAL A N 1
ATOM 556 C CA . VAL A 1 70 ? 4.138 -1.200 -15.937 1.00 95.12 70 VAL A CA 1
ATOM 557 C C . VAL A 1 70 ? 5.543 -1.064 -16.488 1.00 95.12 70 VAL A C 1
ATOM 559 O O . VAL A 1 70 ? 6.095 -2.034 -17.008 1.00 95.12 70 VAL A O 1
ATOM 562 N N . CYS A 1 71 ? 6.121 0.130 -16.385 1.00 95.19 71 CYS A N 1
ATOM 563 C CA . CYS A 1 71 ? 7.437 0.409 -16.945 1.00 95.19 71 CYS A CA 1
ATOM 564 C C . CYS A 1 71 ? 8.435 0.736 -15.836 1.00 95.19 71 CYS A C 1
ATOM 566 O O . CYS A 1 71 ? 8.190 1.574 -14.964 1.00 95.19 71 CYS A O 1
ATOM 568 N N . LEU A 1 72 ? 9.595 0.084 -15.912 1.00 95.06 72 LEU A N 1
ATOM 569 C CA . LEU A 1 72 ? 10.780 0.457 -15.155 1.00 95.06 72 LEU A CA 1
ATOM 570 C C . LEU A 1 72 ? 11.660 1.299 -16.075 1.00 95.06 72 LEU A C 1
ATOM 572 O O . LEU A 1 72 ? 12.241 0.781 -17.029 1.00 95.06 72 LEU A O 1
ATOM 576 N N . VAL A 1 73 ? 11.712 2.603 -15.831 1.00 93.81 73 VAL A N 1
ATOM 577 C CA . VAL A 1 73 ? 12.371 3.546 -16.735 1.00 93.81 73 VAL A CA 1
ATOM 578 C C . VAL A 1 73 ? 13.723 3.937 -16.140 1.00 93.81 73 VAL A C 1
ATOM 580 O O . VAL A 1 73 ? 13.762 4.437 -15.012 1.00 93.81 73 VAL A O 1
ATOM 583 N N . PRO A 1 74 ? 14.839 3.708 -16.852 1.00 91.94 74 PRO A N 1
ATOM 584 C CA . PRO A 1 74 ? 16.140 4.153 -16.383 1.00 91.94 74 PRO A CA 1
ATOM 585 C C . PRO A 1 74 ? 16.217 5.687 -16.331 1.00 91.94 74 PRO A C 1
ATOM 587 O O . PRO A 1 74 ? 15.452 6.384 -16.996 1.00 91.94 74 PRO A O 1
ATOM 590 N N . LEU A 1 75 ? 17.164 6.210 -15.556 1.00 88.38 75 LEU A N 1
ATOM 591 C CA . LEU A 1 75 ? 17.529 7.624 -15.571 1.00 88.38 75 LEU A CA 1
ATOM 592 C C . LEU A 1 75 ? 17.974 8.052 -16.979 1.00 88.38 75 LEU A C 1
ATOM 594 O O . LEU A 1 75 ? 18.428 7.232 -17.781 1.00 88.38 75 LEU A O 1
ATOM 598 N N . GLU A 1 76 ? 17.838 9.344 -17.281 1.00 84.75 76 GLU A N 1
ATOM 599 C CA . GLU A 1 76 ? 18.066 9.902 -18.624 1.00 84.75 76 GLU A CA 1
ATOM 600 C C . GLU A 1 76 ? 19.485 9.644 -19.156 1.00 84.75 76 GLU A C 1
ATOM 602 O O . GLU A 1 76 ? 19.676 9.405 -20.349 1.00 84.75 76 GLU A O 1
ATOM 607 N N . ASP A 1 77 ? 20.471 9.618 -18.261 1.00 85.94 77 ASP A N 1
ATOM 608 C CA . ASP A 1 77 ? 21.878 9.320 -18.547 1.00 85.94 77 ASP A CA 1
ATOM 609 C C . ASP A 1 77 ? 22.156 7.823 -18.793 1.00 85.94 77 ASP A C 1
ATOM 611 O O . ASP A 1 77 ? 23.287 7.441 -19.097 1.00 85.94 77 ASP A O 1
ATOM 615 N N . ARG A 1 78 ? 21.131 6.969 -18.665 1.00 79.62 78 ARG A N 1
ATOM 616 C CA . ARG A 1 78 ? 21.197 5.503 -18.760 1.00 79.62 78 ARG A CA 1
ATOM 617 C C . ARG A 1 78 ? 22.181 4.870 -17.773 1.00 79.62 78 ARG A C 1
ATOM 619 O O . ARG A 1 78 ? 22.605 3.734 -17.979 1.00 79.62 78 ARG A O 1
ATOM 626 N N . SER A 1 79 ? 22.520 5.571 -16.690 1.00 81.88 79 SER A N 1
ATOM 627 C CA . SER A 1 79 ? 23.433 5.068 -15.660 1.00 81.88 79 SER A CA 1
ATOM 628 C C . SER A 1 79 ? 22.755 4.106 -14.689 1.00 81.88 79 SER A C 1
ATOM 630 O O . SER A 1 79 ? 23.431 3.432 -13.916 1.00 81.88 79 SER A O 1
ATOM 632 N N . SER A 1 80 ? 21.424 4.023 -14.707 1.00 88.19 80 SER A N 1
ATOM 633 C CA . SER A 1 80 ? 20.660 3.174 -13.800 1.00 88.19 80 SER A CA 1
ATOM 634 C C . SER A 1 80 ? 20.299 1.821 -14.388 1.00 88.19 80 SER A C 1
ATOM 636 O O . SER A 1 80 ? 19.947 1.731 -15.565 1.00 88.19 80 SER A O 1
ATOM 638 N N . MET A 1 81 ? 20.228 0.812 -13.528 1.00 86.38 81 MET A N 1
ATOM 639 C CA . MET A 1 81 ? 19.697 -0.499 -13.875 1.00 86.38 81 MET A CA 1
ATOM 640 C C . MET A 1 81 ? 18.426 -0.781 -13.066 1.00 86.38 81 MET A C 1
ATOM 642 O O . MET A 1 81 ? 18.508 -1.095 -11.874 1.00 86.38 81 MET A O 1
ATOM 646 N N . PRO A 1 82 ? 17.245 -0.663 -13.693 1.00 91.50 82 PRO A N 1
ATOM 647 C CA . PRO A 1 82 ? 15.997 -0.968 -13.025 1.00 91.50 82 PRO A CA 1
ATOM 648 C C . PRO A 1 82 ? 15.868 -2.455 -12.702 1.00 91.50 82 PRO A C 1
ATOM 650 O O . PRO A 1 82 ? 16.263 -3.310 -13.494 1.00 91.50 82 PRO A O 1
ATOM 653 N N . ALA A 1 83 ? 15.278 -2.765 -11.551 1.00 90.81 83 ALA A N 1
ATOM 654 C CA . ALA A 1 83 ? 15.041 -4.137 -11.127 1.00 90.81 83 ALA A CA 1
ATOM 655 C C . ALA A 1 83 ? 13.697 -4.254 -10.418 1.00 90.81 83 ALA A C 1
ATOM 657 O O . ALA A 1 83 ? 13.335 -3.392 -9.625 1.00 90.81 83 ALA A O 1
ATOM 658 N N . ILE A 1 84 ? 12.986 -5.346 -10.671 1.00 93.81 84 ILE A N 1
ATOM 659 C CA . ILE A 1 84 ? 11.756 -5.731 -9.979 1.00 93.81 84 ILE A CA 1
ATOM 660 C C . ILE A 1 84 ? 11.847 -7.225 -9.682 1.00 93.81 84 ILE A C 1
ATOM 662 O O . ILE A 1 84 ? 12.328 -7.988 -10.518 1.00 93.81 84 ILE A O 1
ATOM 666 N N . SER A 1 85 ? 11.438 -7.647 -8.488 1.00 93.88 85 SER A N 1
ATOM 667 C CA . SER A 1 85 ? 11.452 -9.064 -8.108 1.00 93.88 85 SER A CA 1
ATOM 668 C C . SER A 1 85 ? 10.079 -9.712 -8.243 1.00 93.88 85 SER A C 1
ATOM 670 O O . SER A 1 85 ? 9.995 -10.889 -8.580 1.00 93.88 85 SER A O 1
ATOM 672 N N . ALA A 1 86 ? 9.005 -8.954 -8.015 1.00 96.00 86 ALA A N 1
ATOM 673 C CA . ALA A 1 86 ? 7.642 -9.425 -8.211 1.00 96.00 86 ALA A CA 1
ATOM 674 C C . ALA A 1 86 ? 6.720 -8.290 -8.658 1.00 96.00 86 ALA A C 1
ATOM 676 O O . ALA A 1 86 ? 6.835 -7.155 -8.188 1.00 96.00 86 ALA A O 1
ATOM 677 N N . LEU A 1 87 ? 5.778 -8.631 -9.533 1.00 97.19 87 LEU A N 1
ATOM 678 C CA . LEU A 1 87 ? 4.647 -7.792 -9.896 1.00 97.19 87 LEU A CA 1
ATOM 679 C C . LEU A 1 87 ? 3.376 -8.612 -9.693 1.00 97.19 87 LEU A C 1
ATOM 681 O O . LEU A 1 87 ? 3.191 -9.647 -10.329 1.00 97.19 87 LEU A O 1
ATOM 685 N N . GLU A 1 88 ? 2.518 -8.156 -8.792 1.00 96.12 88 GLU A N 1
ATOM 686 C CA . GLU A 1 88 ? 1.267 -8.822 -8.456 1.00 96.12 88 GLU A CA 1
ATOM 687 C C . GLU A 1 88 ? 0.095 -7.926 -8.841 1.00 96.12 88 GLU A C 1
ATOM 689 O O . GLU A 1 88 ? 0.087 -6.731 -8.539 1.00 96.12 88 GLU A O 1
ATOM 694 N N . LEU A 1 89 ? -0.916 -8.518 -9.471 1.00 94.31 89 LEU A N 1
ATOM 695 C CA . LEU A 1 89 ? -2.167 -7.849 -9.801 1.00 94.31 89 LEU A CA 1
ATOM 696 C C . LEU A 1 89 ? -3.309 -8.614 -9.129 1.00 94.31 89 LEU A C 1
ATOM 698 O O . LEU A 1 89 ? -3.664 -9.713 -9.555 1.00 94.31 89 LEU A O 1
ATOM 702 N N . ARG A 1 90 ? -3.848 -8.067 -8.036 1.00 94.12 90 ARG A N 1
ATOM 703 C CA . ARG A 1 90 ? -4.896 -8.713 -7.229 1.00 94.12 90 ARG A CA 1
ATOM 704 C C . ARG A 1 90 ? -6.236 -8.012 -7.470 1.00 94.12 90 ARG A C 1
ATOM 706 O O . ARG A 1 90 ? -6.326 -6.820 -7.183 1.00 94.12 90 ARG A O 1
ATOM 713 N N . PRO A 1 91 ? -7.268 -8.686 -8.005 1.00 92.12 91 PRO A N 1
ATOM 714 C CA . PRO A 1 91 ? -8.564 -8.051 -8.219 1.00 92.12 91 PRO A CA 1
ATOM 715 C C . PRO A 1 91 ? -9.242 -7.731 -6.884 1.00 92.12 91 PRO A C 1
ATOM 717 O O . PRO A 1 91 ? -9.135 -8.506 -5.934 1.00 92.12 91 PRO A O 1
ATOM 720 N N . PHE A 1 92 ? -9.972 -6.619 -6.825 1.00 89.25 92 PHE A N 1
ATOM 721 C CA . PHE A 1 92 ? -10.819 -6.279 -5.681 1.00 89.25 92 PHE A CA 1
ATOM 722 C C . PHE A 1 92 ? -12.188 -5.748 -6.127 1.00 89.25 92 PHE A C 1
ATOM 724 O O . PHE A 1 92 ? -12.373 -5.383 -7.290 1.00 89.25 92 PHE A O 1
ATOM 731 N N . ALA A 1 93 ? -13.167 -5.754 -5.219 1.00 87.31 93 ALA A N 1
ATOM 732 C CA . ALA A 1 93 ? -14.537 -5.349 -5.529 1.00 87.31 93 ALA A CA 1
ATOM 733 C C . ALA A 1 93 ? -14.663 -3.846 -5.854 1.00 87.31 93 ALA A C 1
ATOM 735 O O . ALA A 1 93 ? -13.921 -3.007 -5.350 1.00 87.31 93 ALA A O 1
ATOM 736 N N . VAL A 1 94 ? -15.631 -3.489 -6.698 1.00 83.50 94 VAL A N 1
ATOM 737 C CA . VAL A 1 94 ? -15.997 -2.080 -6.929 1.00 83.50 94 VAL A CA 1
ATOM 738 C C . VAL A 1 94 ? -16.673 -1.523 -5.674 1.00 83.50 94 VAL A C 1
ATOM 740 O O . VAL A 1 94 ? -17.386 -2.254 -4.996 1.00 83.50 94 VAL A O 1
ATOM 743 N N . GLY A 1 95 ? -16.447 -0.249 -5.359 1.00 79.75 95 GLY A N 1
ATOM 744 C CA . GLY A 1 95 ? -16.966 0.432 -4.168 1.00 79.75 95 GLY A CA 1
ATOM 745 C C . GLY A 1 95 ? -15.973 0.467 -3.006 1.00 79.75 95 GLY A C 1
ATOM 746 O O . GLY A 1 95 ? -16.074 1.324 -2.140 1.00 79.75 95 GLY A O 1
ATOM 747 N N . MET A 1 96 ? -14.945 -0.386 -3.025 1.00 83.75 96 MET A N 1
ATOM 748 C CA . MET A 1 96 ? -13.922 -0.443 -1.973 1.00 83.75 96 MET A CA 1
ATOM 749 C C . MET A 1 96 ? -13.120 0.850 -1.827 1.00 83.75 96 MET A C 1
ATOM 751 O O . MET A 1 96 ? -12.638 1.168 -0.742 1.00 83.75 96 MET A O 1
ATOM 755 N N . TYR A 1 97 ? -12.945 1.570 -2.936 1.00 85.38 97 TYR A N 1
ATOM 756 C CA . TYR A 1 97 ? -12.236 2.840 -2.989 1.00 85.38 97 TYR A CA 1
ATOM 757 C C . TYR A 1 97 ? -13.008 3.800 -3.906 1.00 85.38 97 TYR A C 1
ATOM 759 O O . TYR A 1 97 ? -12.551 4.091 -5.016 1.00 85.38 97 TYR A O 1
ATOM 767 N N . PRO A 1 98 ? -14.159 4.348 -3.456 1.00 77.94 98 PRO A N 1
ATOM 768 C CA . PRO A 1 98 ? -15.125 5.034 -4.326 1.00 77.94 98 PRO A CA 1
ATOM 769 C C . PRO A 1 98 ? -14.530 6.192 -5.137 1.00 77.94 98 PRO A C 1
ATOM 771 O O . PRO A 1 98 ? -14.941 6.492 -6.262 1.00 77.94 98 PRO A O 1
ATOM 774 N N . ARG A 1 99 ? -13.521 6.862 -4.574 1.00 76.00 99 ARG A N 1
ATOM 775 C CA . ARG A 1 99 ? -12.837 7.992 -5.208 1.00 76.00 99 ARG A CA 1
ATOM 776 C C . ARG A 1 99 ? -11.871 7.568 -6.324 1.00 76.00 99 ARG A C 1
ATOM 778 O O . ARG A 1 99 ? -11.646 8.355 -7.237 1.00 76.00 99 ARG A O 1
ATOM 785 N N . VAL A 1 100 ? -11.338 6.344 -6.282 1.00 76.81 100 VAL A N 1
ATOM 786 C CA . VAL A 1 100 ? -10.584 5.748 -7.403 1.00 76.81 100 VAL A CA 1
ATOM 787 C C . VAL A 1 100 ? -11.559 5.225 -8.453 1.00 76.81 100 VAL A C 1
ATOM 789 O O . VAL A 1 100 ? -11.393 5.524 -9.635 1.00 76.81 100 VAL A O 1
ATOM 792 N N . ASP A 1 101 ? -12.621 4.553 -7.998 1.00 74.25 101 ASP A N 1
ATOM 793 C CA . ASP A 1 101 ? -13.644 3.918 -8.834 1.00 74.25 101 ASP A CA 1
ATOM 794 C C . ASP A 1 101 ? -14.381 4.929 -9.726 1.00 74.25 101 ASP A C 1
ATOM 796 O O . ASP A 1 101 ? -14.548 4.721 -10.929 1.00 74.25 101 ASP A O 1
ATOM 800 N N . SER A 1 102 ? -14.769 6.077 -9.159 1.00 65.25 102 SER A N 1
ATOM 801 C CA . SER A 1 102 ? -15.413 7.179 -9.893 1.00 65.25 102 SER A CA 1
ATOM 802 C C . SER A 1 102 ? -14.496 7.858 -10.917 1.00 65.25 102 SER A C 1
ATOM 804 O O . SER A 1 102 ? -14.982 8.544 -11.818 1.00 65.25 102 SER A O 1
ATOM 806 N N . GLY A 1 103 ? -13.183 7.624 -10.835 1.00 58.97 103 GLY A N 1
ATOM 807 C CA . GLY A 1 103 ? -12.203 8.064 -11.822 1.00 58.97 103 GLY A CA 1
ATOM 808 C C . GLY A 1 103 ? -12.480 7.546 -13.236 1.00 58.97 103 GLY A C 1
ATOM 809 O O . GLY A 1 103 ? -12.278 8.280 -14.206 1.00 58.97 103 GLY A O 1
ATOM 810 N N . MET A 1 104 ? -13.052 6.339 -13.354 1.00 50.28 104 MET A N 1
ATOM 811 C CA . MET A 1 104 ? -13.457 5.759 -14.643 1.00 50.28 104 MET A CA 1
ATOM 812 C C . MET A 1 104 ? -14.490 6.595 -15.391 1.00 50.28 104 MET A C 1
ATOM 814 O O . MET A 1 104 ? -14.570 6.520 -16.614 1.00 50.28 104 MET A O 1
ATOM 818 N N . LEU A 1 105 ? -15.304 7.374 -14.676 1.00 52.47 105 LEU A N 1
ATOM 819 C CA . LEU A 1 105 ? -16.423 8.095 -15.277 1.00 52.47 105 LEU A CA 1
ATOM 820 C C . LEU A 1 105 ? -15.989 9.362 -16.022 1.00 52.47 105 LEU A C 1
ATOM 822 O O . LEU A 1 105 ? -16.840 10.001 -16.639 1.00 52.47 105 LEU A O 1
ATOM 826 N N . LYS A 1 106 ? -14.710 9.769 -15.955 1.00 52.84 106 LYS A N 1
ATOM 827 C CA . LYS A 1 106 ? -14.306 11.087 -16.470 1.00 52.84 106 LYS A CA 1
ATOM 828 C C . LYS A 1 106 ? -13.070 11.148 -17.359 1.00 52.84 106 LYS A C 1
ATOM 830 O O . LYS A 1 106 ? -12.964 12.134 -18.082 1.00 52.84 106 LYS A O 1
ATOM 835 N N . LEU A 1 107 ? -12.133 10.200 -17.341 1.00 57.75 107 LEU A N 1
ATOM 836 C CA . LEU A 1 107 ? -10.844 10.409 -18.018 1.00 57.75 107 LEU A CA 1
ATOM 837 C C . LEU A 1 107 ? -10.289 9.101 -18.591 1.00 57.75 107 LEU A C 1
ATOM 839 O O . LEU A 1 107 ? -10.296 8.082 -17.911 1.00 57.75 107 LEU A O 1
ATOM 843 N N . SER A 1 108 ? -9.777 9.141 -19.825 1.00 66.25 108 SER A N 1
ATOM 844 C CA . SER A 1 108 ? -9.143 8.007 -20.518 1.00 66.25 108 SER A CA 1
ATOM 845 C C . SER A 1 108 ? -7.774 7.615 -19.937 1.00 66.25 108 SER A C 1
ATOM 847 O O . SER A 1 108 ? -6.807 7.437 -20.675 1.00 66.25 108 SER A O 1
ATOM 849 N N . ILE A 1 109 ? -7.663 7.568 -18.610 1.00 70.94 109 ILE A N 1
ATOM 850 C CA . ILE A 1 109 ? -6.438 7.293 -17.859 1.00 70.94 109 ILE A CA 1
ATOM 851 C C . ILE A 1 109 ? -6.756 6.367 -16.686 1.00 70.94 109 ILE A C 1
ATOM 853 O O . ILE A 1 109 ? -7.814 6.471 -16.066 1.00 70.94 109 ILE A O 1
ATOM 857 N N . THR A 1 110 ? -5.819 5.485 -16.353 1.00 77.69 110 THR A N 1
ATOM 858 C CA . THR A 1 110 ? -5.877 4.688 -15.125 1.00 77.69 110 THR A CA 1
ATOM 859 C C . THR A 1 110 ? -5.782 5.615 -13.911 1.00 77.69 110 THR A C 1
ATOM 861 O O . THR A 1 110 ? -4.830 6.390 -13.779 1.00 77.69 110 THR A O 1
ATOM 864 N N . THR A 1 111 ? -6.764 5.543 -13.012 1.00 82.56 111 THR A N 1
ATOM 865 C CA . THR A 1 111 ? -6.736 6.258 -11.729 1.00 82.56 111 THR A CA 1
ATOM 866 C C . THR A 1 111 ? -6.071 5.407 -10.663 1.00 82.56 111 THR A C 1
ATOM 868 O O . THR A 1 111 ? -6.150 4.178 -10.692 1.00 82.56 111 THR A O 1
ATOM 871 N N . TYR A 1 112 ? -5.385 6.061 -9.725 1.00 85.12 112 TYR A N 1
ATOM 872 C CA . TYR A 1 112 ? -4.612 5.364 -8.707 1.00 85.12 112 TYR A CA 1
ATOM 873 C C . TYR A 1 112 ? -4.614 6.089 -7.362 1.00 85.12 112 TYR A C 1
ATOM 875 O O . TYR A 1 112 ? -4.581 7.319 -7.296 1.00 85.12 112 TYR A O 1
ATOM 883 N N . PHE A 1 113 ? -4.552 5.303 -6.291 1.00 88.44 113 PHE A N 1
ATOM 884 C CA . PHE A 1 113 ? -3.997 5.726 -5.012 1.00 88.44 113 PHE A CA 1
ATOM 885 C C . PHE A 1 113 ? -2.699 4.983 -4.747 1.00 88.44 113 PHE A C 1
ATOM 887 O O . PHE A 1 113 ? -2.636 3.763 -4.879 1.00 88.44 113 PHE A O 1
ATOM 894 N N . LEU A 1 114 ? -1.675 5.725 -4.331 1.00 88.75 114 LEU A N 1
ATOM 895 C CA . LEU A 1 114 ? -0.486 5.148 -3.724 1.00 88.75 114 LEU A CA 1
ATOM 896 C C . LEU A 1 114 ? -0.789 4.867 -2.254 1.00 88.75 114 LEU A C 1
ATOM 898 O O . LEU A 1 114 ? -1.103 5.788 -1.500 1.00 88.75 114 LEU A O 1
ATOM 902 N N . THR A 1 115 ? -0.714 3.600 -1.853 1.00 89.94 115 THR A N 1
ATOM 903 C CA . THR A 1 115 ? -0.970 3.213 -0.465 1.00 89.94 115 THR A CA 1
ATOM 904 C C . THR A 1 115 ? 0.166 3.720 0.406 1.00 89.94 115 THR A C 1
ATOM 906 O O . THR A 1 115 ? 1.301 3.265 0.275 1.00 89.94 115 THR A O 1
ATOM 909 N N . VAL A 1 116 ? -0.147 4.660 1.298 1.00 86.38 116 VAL A N 1
ATOM 910 C CA . VAL A 1 116 ? 0.835 5.189 2.247 1.00 86.38 116 VAL A CA 1
ATOM 911 C C . VAL A 1 116 ? 0.906 4.315 3.493 1.00 86.38 116 VAL A C 1
ATOM 913 O O . VAL A 1 116 ? 1.974 3.868 3.900 1.00 86.38 116 VAL A O 1
ATOM 916 N N . ALA A 1 117 ? -0.253 4.060 4.091 1.00 87.25 117 ALA A N 1
ATOM 917 C CA . ALA A 1 117 ? -0.398 3.200 5.246 1.00 87.25 117 ALA A CA 1
ATOM 918 C C . ALA A 1 117 ? -1.773 2.535 5.214 1.00 87.25 117 ALA A C 1
ATOM 920 O O . ALA A 1 117 ? -2.758 3.123 4.766 1.00 87.25 117 ALA A O 1
ATOM 921 N N . ARG A 1 118 ? -1.826 1.306 5.719 1.00 92.19 118 ARG A N 1
ATOM 922 C CA . ARG A 1 118 ? -3.063 0.595 6.024 1.00 92.19 118 ARG A CA 1
ATOM 923 C C . ARG A 1 118 ? -2.861 -0.092 7.362 1.00 92.19 118 ARG A C 1
ATOM 925 O O . ARG A 1 118 ? -2.028 -0.991 7.476 1.00 92.19 118 ARG A O 1
ATOM 932 N N . LEU A 1 119 ? -3.555 0.411 8.374 1.00 92.31 119 LEU A N 1
ATOM 933 C CA . LEU A 1 119 ? -3.260 0.120 9.769 1.00 92.31 119 LEU A CA 1
ATOM 934 C C . LEU A 1 119 ? -4.412 -0.639 10.418 1.00 92.31 119 LEU A C 1
ATOM 936 O O . LEU A 1 119 ? -5.570 -0.270 10.243 1.00 92.31 119 LEU A O 1
ATOM 940 N N . ASN A 1 120 ? -4.073 -1.677 11.176 1.00 93.12 120 ASN A N 1
ATOM 941 C CA . ASN A 1 120 ? -4.978 -2.337 12.098 1.00 93.12 120 ASN A CA 1
ATOM 942 C C . ASN A 1 120 ? -4.745 -1.787 13.512 1.00 93.12 120 ASN A C 1
ATOM 944 O O . ASN A 1 120 ? -3.714 -2.064 14.134 1.00 93.12 120 ASN A O 1
ATOM 948 N N . PHE A 1 121 ? -5.682 -0.986 14.011 1.00 90.00 121 PHE A N 1
ATOM 949 C CA . PHE A 1 121 ? -5.600 -0.412 15.351 1.00 90.00 121 PHE A CA 1
ATOM 950 C C . PHE A 1 121 ? -5.954 -1.469 16.396 1.00 90.00 121 PHE A C 1
ATOM 952 O O . PHE A 1 121 ? -6.956 -2.159 16.285 1.00 90.00 121 PHE A O 1
ATOM 959 N N . GLY A 1 122 ? -5.119 -1.621 17.422 1.00 88.19 122 GLY A N 1
ATOM 960 C CA . GLY A 1 122 ? -5.283 -2.665 18.440 1.00 88.19 122 GLY A CA 1
ATOM 961 C C . GLY A 1 122 ? -4.848 -4.069 18.013 1.00 88.19 122 GLY A C 1
ATOM 962 O O . GLY A 1 122 ? -4.774 -4.945 18.871 1.00 88.19 122 GLY A O 1
ATOM 963 N N . GLY A 1 123 ? -4.524 -4.283 16.736 1.00 90.12 123 GLY A N 1
ATOM 964 C CA . GLY A 1 123 ? -3.875 -5.506 16.272 1.00 90.12 123 GLY A CA 1
ATOM 965 C C . GLY A 1 123 ? -2.399 -5.552 16.671 1.00 90.12 123 GLY A C 1
ATOM 966 O O . GLY A 1 123 ? -1.733 -4.521 16.751 1.00 90.12 123 GLY A O 1
ATOM 967 N N . ASP A 1 124 ? -1.878 -6.753 16.899 1.00 89.88 124 ASP A N 1
ATOM 968 C CA . ASP A 1 124 ? -0.485 -7.015 17.284 1.00 89.88 124 ASP A CA 1
ATOM 969 C C . ASP A 1 124 ? 0.353 -7.627 16.151 1.00 89.88 124 ASP A C 1
ATOM 971 O O . ASP A 1 124 ? 1.584 -7.584 16.180 1.00 89.88 124 ASP A O 1
ATOM 975 N N . MET A 1 125 ? -0.306 -8.149 15.118 1.00 91.94 125 MET A N 1
ATOM 976 C CA . MET A 1 125 ? 0.332 -8.781 13.973 1.00 91.94 125 MET A CA 1
ATOM 977 C C . MET A 1 125 ? -0.177 -8.237 12.640 1.00 91.94 125 MET A C 1
ATOM 979 O O . MET A 1 125 ? -1.259 -7.660 12.534 1.00 91.94 125 MET A O 1
ATOM 983 N N . GLN A 1 126 ? 0.625 -8.440 11.595 1.00 95.31 126 GLN A N 1
ATOM 984 C CA . GLN A 1 126 ? 0.233 -8.092 10.235 1.00 95.31 126 GLN A CA 1
ATOM 985 C C . GLN A 1 126 ? -0.830 -9.070 9.720 1.00 95.31 126 GLN A C 1
ATOM 987 O O . GLN A 1 126 ? -0.590 -10.278 9.690 1.00 95.31 126 GLN A O 1
ATOM 992 N N . LEU A 1 127 ? -1.960 -8.546 9.242 1.00 95.62 127 LEU A N 1
ATOM 993 C CA . LEU A 1 127 ? -3.016 -9.332 8.598 1.00 95.62 127 LEU A CA 1
ATOM 994 C C . LEU A 1 127 ? -2.936 -9.189 7.073 1.00 95.62 127 LEU A C 1
ATOM 996 O O . LEU A 1 127 ? -2.608 -8.123 6.548 1.00 95.62 127 LEU A O 1
ATOM 1000 N N . ARG A 1 128 ? -3.204 -10.289 6.365 1.00 95.19 128 ARG A N 1
ATOM 1001 C CA . ARG A 1 128 ? -3.246 -10.391 4.895 1.00 95.19 128 ARG A CA 1
ATOM 1002 C C . ARG A 1 128 ? -3.989 -11.667 4.485 1.00 95.19 128 ARG A C 1
ATOM 1004 O O . ARG A 1 128 ? -4.639 -12.275 5.330 1.00 95.19 128 ARG A O 1
ATOM 1011 N N . TYR A 1 129 ? -3.891 -12.121 3.237 1.00 94.56 129 TYR A N 1
ATOM 1012 C CA . TYR A 1 129 ? -4.463 -13.416 2.845 1.00 94.56 129 TYR A CA 1
ATOM 1013 C C . TYR A 1 129 ? -3.964 -14.567 3.752 1.00 94.56 129 TYR A C 1
ATOM 1015 O O . TYR A 1 129 ? -2.766 -14.617 4.045 1.00 94.56 129 TYR A O 1
ATOM 1023 N N . PRO A 1 130 ? -4.827 -15.511 4.182 1.00 94.94 130 PRO A N 1
ATOM 1024 C CA . PRO A 1 130 ? -6.234 -15.687 3.797 1.00 94.94 130 PRO A CA 1
ATOM 1025 C C . PRO A 1 130 ? -7.250 -14.883 4.622 1.00 94.94 130 PRO A C 1
ATOM 1027 O O . PRO A 1 130 ? -8.433 -14.946 4.313 1.00 94.94 130 PRO A O 1
ATOM 1030 N N . VAL A 1 131 ? -6.813 -14.135 5.641 1.00 93.81 131 VAL A N 1
ATOM 1031 C CA . VAL A 1 131 ? -7.697 -13.303 6.481 1.00 93.81 131 VAL A CA 1
ATOM 1032 C C . VAL A 1 131 ? -8.373 -12.219 5.643 1.00 93.81 131 VAL A C 1
ATOM 1034 O O . VAL A 1 131 ? -9.585 -12.044 5.685 1.00 93.81 131 VAL A O 1
ATOM 1037 N N . ASP A 1 132 ? -7.592 -11.530 4.812 1.00 94.12 132 ASP A N 1
ATOM 1038 C CA . ASP A 1 132 ? -8.121 -10.624 3.797 1.00 94.12 132 ASP A CA 1
ATOM 1039 C C . ASP A 1 132 ? -8.140 -11.317 2.432 1.00 94.12 132 ASP A C 1
ATOM 1041 O O . ASP A 1 132 ? -7.084 -11.595 1.853 1.00 94.12 132 ASP A O 1
ATOM 1045 N N . LYS A 1 133 ? -9.334 -11.574 1.886 1.00 92.81 133 LYS A N 1
ATOM 1046 C CA . LYS A 1 133 ? -9.489 -12.255 0.588 1.00 92.81 133 LYS A CA 1
ATOM 1047 C C . LYS A 1 133 ? -8.903 -11.475 -0.594 1.00 92.81 133 LYS A C 1
ATOM 1049 O O . LYS A 1 133 ? -8.576 -12.085 -1.609 1.00 92.81 133 LYS A O 1
ATOM 1054 N N . TYR A 1 134 ? -8.733 -10.157 -0.466 1.00 93.50 134 TYR A N 1
ATOM 1055 C CA . TYR A 1 134 ? -8.075 -9.320 -1.475 1.00 93.50 134 TYR A CA 1
ATOM 1056 C C . TYR A 1 134 ? -6.552 -9.241 -1.274 1.00 93.50 134 TYR A C 1
ATOM 1058 O O . TYR A 1 134 ? -5.863 -8.592 -2.056 1.00 93.50 134 TYR A O 1
ATOM 1066 N N . ASP A 1 135 ? -6.015 -9.899 -0.238 1.00 95.38 135 ASP A N 1
ATOM 1067 C CA . ASP A 1 135 ? -4.608 -9.858 0.174 1.00 95.38 135 ASP A CA 1
ATOM 1068 C C . ASP A 1 135 ? -4.089 -8.439 0.464 1.00 95.38 135 ASP A C 1
ATOM 1070 O O . ASP A 1 135 ? -2.903 -8.170 0.275 1.00 95.38 135 ASP A O 1
ATOM 1074 N N . ARG A 1 136 ? -4.941 -7.510 0.931 1.00 94.62 136 ARG A N 1
ATOM 1075 C CA . ARG A 1 136 ? -4.445 -6.221 1.449 1.00 94.62 136 ARG A CA 1
ATOM 1076 C C . ARG A 1 136 ? -3.557 -6.480 2.661 1.00 94.62 136 ARG A C 1
ATOM 1078 O O . ARG A 1 136 ? -3.865 -7.326 3.497 1.00 94.62 136 ARG A O 1
ATOM 1085 N N . ILE A 1 137 ? -2.470 -5.723 2.763 1.00 94.81 137 ILE A N 1
ATOM 1086 C CA . ILE A 1 137 ? -1.569 -5.786 3.913 1.00 94.81 137 ILE A CA 1
ATOM 1087 C C . ILE A 1 137 ? -2.057 -4.778 4.953 1.00 94.81 137 ILE A C 1
ATOM 1089 O O . ILE A 1 137 ? -2.072 -3.576 4.680 1.00 94.81 137 ILE A O 1
ATOM 1093 N N . TRP A 1 138 ? -2.456 -5.274 6.122 1.00 95.38 138 TRP A N 1
ATOM 1094 C CA . TRP A 1 138 ? -2.837 -4.487 7.292 1.00 95.38 138 TRP A CA 1
ATOM 1095 C C . TRP A 1 138 ? -1.725 -4.583 8.332 1.00 95.38 138 TRP A C 1
ATOM 1097 O O . TRP A 1 138 ? -1.533 -5.634 8.943 1.00 95.38 138 TRP A O 1
ATOM 1107 N N . ALA A 1 139 ? -0.964 -3.507 8.513 1.00 93.50 139 ALA A N 1
ATOM 1108 C CA . ALA A 1 139 ? 0.107 -3.462 9.502 1.00 93.50 139 ALA A CA 1
ATOM 1109 C C . ALA A 1 139 ? -0.457 -3.119 10.891 1.00 93.50 139 ALA A C 1
ATOM 1111 O O . ALA A 1 139 ? -1.352 -2.278 10.978 1.00 93.50 139 ALA A O 1
ATOM 1112 N N . PRO A 1 140 ? 0.052 -3.709 11.984 1.00 92.00 140 PRO A N 1
ATOM 1113 C CA . PRO A 1 140 ? -0.374 -3.322 13.324 1.00 92.00 140 PRO A CA 1
ATOM 1114 C C . PRO A 1 140 ? 0.003 -1.861 13.588 1.00 92.00 140 PRO A C 1
ATOM 1116 O O . PRO A 1 140 ? 1.144 -1.444 13.353 1.00 92.00 140 PRO A O 1
ATOM 1119 N N . ALA A 1 141 ? -0.955 -1.069 14.066 1.00 88.75 141 ALA A N 1
ATOM 1120 C CA . ALA A 1 141 ? -0.684 0.299 14.481 1.00 88.75 141 ALA A CA 1
ATOM 1121 C C . ALA A 1 141 ? 0.135 0.283 15.782 1.00 88.75 141 ALA A C 1
ATOM 1123 O O . ALA A 1 141 ? -0.218 -0.406 16.742 1.00 88.75 141 ALA A O 1
ATOM 1124 N N . LYS A 1 142 ? 1.210 1.075 15.848 1.00 81.62 142 LYS A N 1
ATOM 1125 C CA . LYS A 1 142 ? 2.003 1.227 17.078 1.00 81.62 142 LYS A CA 1
ATOM 1126 C C . LYS A 1 142 ? 1.358 2.251 17.996 1.00 81.62 142 LYS A C 1
ATOM 1128 O O . LYS A 1 142 ? 1.129 3.375 17.557 1.00 81.62 142 LYS A O 1
ATOM 1133 N N . ILE A 1 143 ? 1.099 1.874 19.248 1.00 76.06 143 ILE A N 1
ATOM 1134 C CA . ILE A 1 143 ? 0.635 2.829 20.260 1.00 76.06 143 ILE A CA 1
ATOM 1135 C C . ILE A 1 143 ? 1.737 3.897 20.417 1.00 76.06 143 ILE A C 1
ATOM 1137 O O . ILE A 1 143 ? 2.895 3.527 20.632 1.00 76.06 143 ILE A O 1
ATOM 1141 N N . PRO A 1 144 ? 1.424 5.197 20.264 1.00 68.94 144 PRO A N 1
ATOM 1142 C CA . PRO A 1 144 ? 2.386 6.281 20.462 1.00 68.94 144 PRO A CA 1
ATOM 1143 C C . PRO A 1 144 ? 2.994 6.246 21.871 1.00 68.94 144 PRO A C 1
ATOM 1145 O O . PRO A 1 144 ? 2.398 5.688 22.794 1.00 68.94 144 PRO A O 1
ATOM 1148 N N . SER A 1 145 ? 4.163 6.867 22.068 1.00 59.44 145 SER A N 1
ATOM 1149 C CA . SER A 1 145 ? 4.842 6.931 23.371 1.00 59.44 145 SER A CA 1
ATOM 1150 C C . SER A 1 145 ? 3.984 7.668 24.412 1.00 59.44 145 SER A C 1
ATOM 1152 O O . SER A 1 145 ? 4.027 8.887 24.541 1.00 59.44 145 SER A O 1
ATOM 1154 N N . GLY A 1 146 ? 3.180 6.880 25.119 1.00 56.53 146 GLY A N 1
ATOM 1155 C CA . GLY A 1 146 ? 2.138 7.258 26.076 1.00 56.53 146 GLY A CA 1
ATOM 1156 C C . GLY A 1 146 ? 1.377 6.014 26.560 1.00 56.53 146 GLY A C 1
ATOM 1157 O O . GLY A 1 146 ? 0.236 6.115 26.999 1.00 56.53 146 GLY A O 1
ATOM 1158 N N . GLU A 1 147 ? 2.018 4.840 26.475 1.00 57.56 147 GLU A N 1
ATOM 1159 C CA . GLU A 1 147 ? 1.488 3.460 26.524 1.00 57.56 147 GLU A CA 1
ATOM 1160 C C . GLU A 1 147 ? 0.530 3.129 27.688 1.00 57.56 147 GLU A C 1
ATOM 1162 O O . GLU A 1 147 ? -0.136 2.102 27.667 1.00 57.56 147 GLU A O 1
ATOM 1167 N N . LYS A 1 148 ? 0.426 3.989 28.708 1.00 65.75 148 LYS A N 1
ATOM 1168 C CA . LYS A 1 148 ? -0.510 3.839 29.837 1.00 65.75 148 LYS A CA 1
ATOM 1169 C C . LYS A 1 148 ? -1.895 4.455 29.586 1.00 65.75 148 LYS A C 1
ATOM 1171 O O . LYS A 1 148 ? -2.825 4.190 30.347 1.00 65.75 148 LYS A O 1
ATOM 1176 N N . GLN A 1 149 ? -2.040 5.288 28.557 1.00 74.56 149 GLN A N 1
ATOM 1177 C CA . GLN A 1 149 ? -3.297 5.966 28.222 1.00 74.56 149 GLN A CA 1
ATOM 1178 C C . GLN A 1 149 ? -4.184 5.163 27.269 1.00 74.56 149 GLN A C 1
ATOM 1180 O O . GLN A 1 149 ? -5.385 5.423 27.189 1.00 74.56 149 GLN A O 1
ATOM 1185 N N . PHE A 1 150 ? -3.613 4.185 26.568 1.00 78.81 150 PHE A N 1
ATOM 1186 C CA . PHE A 1 150 ? -4.311 3.376 25.579 1.00 78.81 150 PHE A CA 1
ATOM 1187 C C . PHE A 1 150 ? -3.963 1.910 25.762 1.00 78.81 150 PHE A C 1
ATOM 1189 O O . PHE A 1 150 ? -2.836 1.558 26.094 1.00 78.81 150 PHE A O 1
ATOM 1196 N N . SER A 1 151 ? -4.942 1.052 25.520 1.00 79.81 151 SER A N 1
ATOM 1197 C CA . SER A 1 151 ? -4.762 -0.394 25.495 1.00 79.81 151 SER A CA 1
ATOM 1198 C C . SER A 1 151 ? -5.301 -0.955 24.188 1.00 79.81 151 SER A C 1
ATOM 1200 O O . SER A 1 151 ? -6.253 -0.419 23.615 1.00 79.81 151 SER A O 1
ATOM 1202 N N . SER A 1 152 ? -4.691 -2.032 23.705 1.00 84.19 152 SER A N 1
ATOM 1203 C CA . SER A 1 152 ? -5.266 -2.812 22.615 1.00 84.19 152 SER A CA 1
ATOM 1204 C C . SER A 1 152 ? -6.414 -3.648 23.152 1.00 84.19 152 SER A C 1
ATOM 1206 O O . SER A 1 152 ? -6.281 -4.323 24.175 1.00 84.19 152 SER A O 1
ATOM 1208 N N . ARG A 1 153 ? -7.537 -3.635 22.443 1.00 81.06 153 ARG A N 1
ATOM 1209 C CA . ARG A 1 153 ? -8.671 -4.496 22.743 1.00 81.06 153 ARG A CA 1
ATOM 1210 C C . ARG A 1 153 ? -8.992 -5.363 21.547 1.00 81.06 153 ARG A C 1
ATOM 1212 O O . ARG A 1 153 ? -9.016 -4.874 20.425 1.00 81.06 153 ARG A O 1
ATOM 1219 N N . THR A 1 154 ? -9.272 -6.632 21.818 1.00 81.50 154 THR A N 1
ATOM 1220 C CA . THR A 1 154 ? -9.772 -7.597 20.838 1.00 81.50 154 THR A CA 1
ATOM 1221 C C . THR A 1 154 ? -11.150 -8.082 21.275 1.00 81.50 154 THR A C 1
ATOM 1223 O O . THR A 1 154 ? -11.342 -8.417 22.447 1.00 81.50 154 THR A O 1
ATOM 1226 N N . ASN A 1 155 ? -12.116 -8.113 20.361 1.00 74.06 155 ASN A N 1
ATOM 1227 C CA . ASN A 1 155 ? -13.410 -8.739 20.591 1.00 74.06 155 ASN A CA 1
ATOM 1228 C C . ASN A 1 155 ? -13.330 -10.239 20.279 1.00 74.06 155 ASN A C 1
ATOM 1230 O O . ASN A 1 155 ? -13.008 -10.641 19.163 1.00 74.06 155 ASN A O 1
ATOM 1234 N N . VAL A 1 156 ? -13.637 -11.069 21.276 1.00 60.09 156 VAL A N 1
ATOM 1235 C CA . VAL A 1 156 ? -13.528 -12.533 21.187 1.00 60.09 156 VAL A CA 1
ATOM 1236 C C . VAL A 1 156 ? -14.600 -13.127 20.272 1.00 60.09 156 VAL A C 1
ATOM 1238 O O . VAL A 1 156 ? -14.340 -14.121 19.597 1.00 60.09 156 VAL A O 1
ATOM 1241 N N . SER A 1 157 ? -15.779 -12.504 20.195 1.00 62.81 157 SER A N 1
ATOM 1242 C CA . SER A 1 157 ? -16.902 -13.024 19.405 1.00 62.81 157 SER A CA 1
ATOM 1243 C C . SER A 1 157 ? -16.736 -12.833 17.894 1.00 62.81 157 SER A C 1
ATOM 1245 O O . SER A 1 157 ? -17.555 -13.358 17.150 1.00 62.81 157 SER A O 1
ATOM 1247 N N . ARG A 1 158 ? -15.663 -12.147 17.462 1.00 63.16 158 ARG A N 1
ATOM 1248 C CA . ARG A 1 158 ? -15.426 -11.612 16.112 1.00 63.16 158 ARG A CA 1
ATOM 1249 C C . ARG A 1 158 ? -16.579 -10.732 15.626 1.00 63.16 158 ARG A C 1
ATOM 1251 O O . ARG A 1 158 ? -17.746 -11.104 15.613 1.00 63.16 158 ARG A O 1
ATOM 1258 N N . VAL A 1 159 ? -16.236 -9.520 15.234 1.00 66.31 159 VAL A N 1
ATOM 1259 C CA . VAL A 1 159 ? -17.170 -8.612 14.582 1.00 66.31 159 VAL A CA 1
ATOM 1260 C C . VAL A 1 159 ? -17.469 -9.173 13.207 1.00 66.31 159 VAL A C 1
ATOM 1262 O O . VAL A 1 159 ? -16.550 -9.255 12.406 1.00 66.31 159 VAL A O 1
ATOM 1265 N N . HIS A 1 160 ? -18.720 -9.547 12.940 1.00 68.06 160 HIS A N 1
ATOM 1266 C CA . HIS A 1 160 ? -19.122 -9.915 11.591 1.00 68.06 160 HIS A CA 1
ATOM 1267 C C . HIS A 1 160 ? -19.593 -8.666 10.857 1.00 68.06 160 HIS A C 1
ATOM 1269 O O . HIS A 1 160 ? -20.688 -8.156 11.114 1.00 68.06 160 HIS A O 1
ATOM 1275 N N . VAL A 1 161 ? -18.749 -8.147 9.969 1.00 66.75 161 VAL A N 1
ATOM 1276 C CA . VAL A 1 161 ? -19.138 -7.017 9.126 1.00 66.75 161 VAL A CA 1
ATOM 1277 C C . VAL A 1 161 ? -20.252 -7.496 8.186 1.00 66.75 161 VAL A C 1
ATOM 1279 O O . VAL A 1 161 ? -20.100 -8.545 7.555 1.00 66.75 161 VAL A O 1
ATOM 1282 N N . PRO A 1 162 ? -21.387 -6.777 8.069 1.00 63.59 162 PRO A N 1
ATOM 1283 C CA . PRO A 1 162 ? -22.473 -7.196 7.194 1.00 63.59 162 PRO A CA 1
ATOM 1284 C C . PRO A 1 162 ? -21.973 -7.452 5.770 1.00 63.59 162 PRO A C 1
ATOM 1286 O O . PRO A 1 162 ? -21.215 -6.654 5.224 1.00 63.59 162 PRO A O 1
ATOM 1289 N N . LEU A 1 163 ? -22.478 -8.511 5.131 1.00 57.53 163 LEU A N 1
ATOM 1290 C CA . LEU A 1 163 ? -22.139 -8.886 3.746 1.00 57.53 163 LEU A CA 1
ATOM 1291 C C . LEU A 1 163 ? -22.343 -7.751 2.719 1.00 57.53 163 LEU A C 1
ATOM 1293 O O . LEU A 1 163 ? -21.768 -7.803 1.636 1.00 57.53 163 LEU A O 1
ATOM 1297 N N . ASN A 1 164 ? -23.145 -6.738 3.064 1.00 60.06 164 ASN A N 1
ATOM 1298 C CA . ASN A 1 164 ? -23.466 -5.580 2.227 1.00 60.06 164 ASN A CA 1
ATOM 1299 C C . ASN A 1 164 ? -22.761 -4.288 2.678 1.00 60.06 164 ASN A C 1
ATOM 1301 O O . ASN A 1 164 ? -23.197 -3.202 2.295 1.00 60.06 164 ASN A O 1
ATOM 1305 N N . ALA A 1 165 ? -21.736 -4.368 3.530 1.00 65.62 165 ALA A N 1
ATOM 1306 C CA . ALA A 1 165 ? -20.956 -3.191 3.889 1.00 65.62 165 ALA A CA 1
ATOM 1307 C C . ALA A 1 165 ? -20.351 -2.553 2.629 1.00 65.62 165 ALA A C 1
ATOM 1309 O O . ALA A 1 165 ? -19.857 -3.248 1.742 1.00 65.62 165 ALA A O 1
ATOM 1310 N N . GLU A 1 166 ? -20.388 -1.220 2.563 1.00 69.00 166 GLU A N 1
ATOM 1311 C CA . GLU A 1 166 ? -19.869 -0.451 1.423 1.00 69.00 166 GLU A CA 1
ATOM 1312 C C . GLU A 1 166 ? -18.379 -0.731 1.177 1.00 69.00 166 GLU A C 1
ATOM 1314 O O . GLU A 1 166 ? -17.916 -0.746 0.038 1.00 69.00 166 GLU A O 1
ATOM 1319 N N . ILE A 1 167 ? -17.644 -1.023 2.255 1.00 78.31 167 ILE A N 1
ATOM 1320 C CA . ILE A 1 167 ? -16.244 -1.419 2.224 1.00 78.31 167 ILE A CA 1
ATOM 1321 C C . ILE A 1 167 ? -16.112 -2.766 2.938 1.00 78.31 167 ILE A C 1
ATOM 1323 O O . ILE A 1 167 ? -16.374 -2.894 4.130 1.00 78.31 167 ILE A O 1
ATOM 1327 N N . ASP A 1 168 ? -15.674 -3.771 2.192 1.00 86.00 168 ASP A N 1
ATOM 1328 C CA . ASP A 1 168 ? -15.424 -5.134 2.651 1.00 86.00 168 ASP A CA 1
ATOM 1329 C C . ASP A 1 168 ? -14.104 -5.188 3.434 1.00 86.00 168 ASP A C 1
ATOM 1331 O O . ASP A 1 168 ? -13.007 -5.135 2.864 1.00 86.00 168 ASP A O 1
ATOM 1335 N N . ILE A 1 169 ? -14.198 -5.203 4.759 1.00 88.06 169 ILE A N 1
ATOM 1336 C CA . ILE A 1 169 ? -13.066 -5.182 5.690 1.00 88.06 169 ILE A CA 1
ATOM 1337 C C . ILE A 1 169 ? -13.010 -6.529 6.413 1.00 88.06 169 ILE A C 1
ATOM 1339 O O . ILE A 1 169 ? -14.067 -7.026 6.793 1.00 88.06 169 ILE A O 1
ATOM 1343 N N . PRO A 1 170 ? -11.821 -7.125 6.634 1.00 90.31 170 PRO A N 1
ATOM 1344 C CA . PRO A 1 170 ? -11.735 -8.379 7.369 1.00 90.31 170 PRO A CA 1
ATOM 1345 C C . PRO A 1 170 ? -12.288 -8.220 8.787 1.00 90.31 170 PRO A C 1
ATOM 1347 O O . PRO A 1 170 ? -11.939 -7.262 9.485 1.00 90.31 170 PRO A O 1
ATOM 1350 N N . ASP A 1 171 ? -13.086 -9.190 9.224 1.00 88.56 171 ASP A N 1
ATOM 1351 C CA . ASP A 1 171 ? -13.663 -9.254 10.570 1.00 88.56 171 ASP A CA 1
ATOM 1352 C C . ASP A 1 171 ? -12.574 -9.101 11.648 1.00 88.56 171 ASP A C 1
ATOM 1354 O O . ASP A 1 171 ? -12.760 -8.401 12.642 1.00 88.56 171 ASP A O 1
ATOM 1358 N N . GLU A 1 172 ? -11.389 -9.679 11.433 1.00 90.38 172 GLU A N 1
ATOM 1359 C CA . GLU A 1 172 ? -10.227 -9.569 12.319 1.00 90.38 172 GLU A CA 1
ATOM 1360 C C . GLU A 1 172 ? -9.725 -8.129 12.500 1.00 90.38 172 GLU A C 1
ATOM 1362 O O . GLU A 1 172 ? -9.262 -7.794 13.587 1.00 90.38 172 GLU A O 1
ATOM 1367 N N . VAL A 1 173 ? -9.827 -7.275 11.475 1.00 90.94 173 VAL A N 1
ATOM 1368 C CA . VAL A 1 173 ? -9.457 -5.851 11.575 1.00 90.94 173 VAL A CA 1
ATOM 1369 C C . VAL A 1 173 ? -10.507 -5.097 12.387 1.00 90.94 173 VAL A C 1
ATOM 1371 O O . VAL A 1 173 ? -10.160 -4.316 13.266 1.00 90.94 173 VAL A O 1
ATOM 1374 N N . MET A 1 174 ? -11.793 -5.365 12.142 1.00 88.75 174 MET A N 1
ATOM 1375 C CA . MET A 1 174 ? -12.892 -4.708 12.866 1.00 88.75 174 MET A CA 1
ATOM 1376 C C . MET A 1 174 ? -13.071 -5.232 14.298 1.00 88.75 174 MET A C 1
ATOM 1378 O O . MET A 1 174 ? -13.738 -4.602 15.114 1.00 88.75 174 MET A O 1
ATOM 1382 N N . SER A 1 175 ? -12.455 -6.372 14.619 1.00 89.31 175 SER A N 1
ATOM 1383 C CA . SER A 1 175 ? -12.458 -6.979 15.953 1.00 89.31 175 SER A CA 1
ATOM 1384 C C . SER A 1 175 ? -11.356 -6.449 16.861 1.00 89.31 175 SER A C 1
ATOM 1386 O O . SER A 1 175 ? -11.263 -6.898 18.004 1.00 89.31 175 SER A O 1
ATOM 1388 N N . THR A 1 176 ? -10.515 -5.530 16.388 1.00 89.38 176 THR A N 1
ATOM 1389 C CA . THR A 1 176 ? -9.474 -4.903 17.198 1.00 89.38 176 THR A CA 1
ATOM 1390 C C . THR A 1 176 ? -9.591 -3.387 17.180 1.00 89.38 176 THR A C 1
ATOM 1392 O O . THR A 1 176 ? -9.956 -2.791 16.172 1.00 89.38 176 THR A O 1
ATOM 1395 N N . ALA A 1 177 ? -9.290 -2.749 18.311 1.00 87.81 177 ALA A N 1
ATOM 1396 C CA . ALA A 1 177 ? -9.183 -1.295 18.388 1.00 87.81 177 ALA A CA 1
ATOM 1397 C C . ALA A 1 177 ? -8.205 -0.862 19.481 1.00 87.81 177 ALA A C 1
ATOM 1399 O O . ALA A 1 177 ? -7.925 -1.605 20.429 1.00 87.81 177 ALA A O 1
ATOM 1400 N N . TRP A 1 178 ? -7.736 0.381 19.393 1.00 86.31 178 TRP A N 1
ATOM 1401 C CA . TRP A 1 178 ? -7.213 1.072 20.565 1.00 86.31 178 TRP A CA 1
ATOM 1402 C C . TRP A 1 178 ? -8.360 1.600 21.413 1.00 86.31 178 TRP A C 1
ATOM 1404 O O . TRP A 1 178 ? -9.318 2.178 20.905 1.00 86.31 178 TRP A O 1
ATOM 1414 N N . VAL A 1 179 ? -8.239 1.419 22.721 1.00 81.06 179 VAL A N 1
ATOM 1415 C CA . VAL A 1 179 ? -9.203 1.906 23.699 1.00 81.06 179 VAL A CA 1
ATOM 1416 C C . VAL A 1 179 ? -8.468 2.781 24.695 1.00 81.06 179 VAL A C 1
ATOM 1418 O O . VAL A 1 179 ? -7.511 2.341 25.337 1.00 81.06 179 VAL A O 1
ATOM 1421 N N . ALA A 1 180 ? -8.932 4.020 24.816 1.00 80.94 180 ALA A N 1
ATOM 1422 C CA . ALA A 1 180 ? -8.491 4.935 25.851 1.00 80.94 180 ALA A CA 1
ATOM 1423 C C . ALA A 1 180 ? -8.792 4.361 27.245 1.00 80.94 180 ALA A C 1
ATOM 1425 O O . ALA A 1 180 ? -9.872 3.817 27.484 1.00 80.94 180 ALA A O 1
ATOM 1426 N N . THR A 1 181 ? -7.845 4.491 28.173 1.00 79.75 181 THR A N 1
ATOM 1427 C CA . THR A 1 181 ? -8.027 4.098 29.578 1.00 79.75 181 THR A CA 1
ATOM 1428 C C . THR A 1 181 ? -8.856 5.114 30.368 1.00 79.75 181 THR A C 1
ATOM 1430 O O . THR A 1 181 ? -9.429 4.753 31.393 1.00 79.75 181 THR A O 1
ATOM 1433 N N . GLN A 1 182 ? -8.948 6.361 29.890 1.00 79.06 182 GLN A N 1
ATOM 1434 C CA . GLN A 1 182 ? -9.727 7.465 30.465 1.00 79.06 182 GLN A CA 1
ATOM 1435 C C . GLN A 1 182 ? -10.407 8.272 29.346 1.00 79.06 182 GLN A C 1
ATOM 1437 O O . GLN A 1 182 ? -9.948 8.230 28.204 1.00 79.06 182 GLN A O 1
ATOM 1442 N N . MET A 1 183 ? -11.502 8.981 29.648 1.00 74.50 183 MET A N 1
ATOM 1443 C CA . MET A 1 183 ? -12.271 9.733 28.637 1.00 74.50 183 MET A CA 1
ATOM 1444 C C . MET A 1 183 ? -11.499 10.933 28.080 1.00 74.50 183 MET A C 1
ATOM 1446 O O . MET A 1 183 ? -11.718 11.326 26.941 1.00 74.50 183 MET A O 1
ATOM 1450 N N . GLU A 1 184 ? -10.594 11.498 28.874 1.00 77.88 184 GLU A N 1
ATOM 1451 C CA . GLU A 1 184 ? -9.822 12.699 28.558 1.00 77.88 184 GLU A CA 1
ATOM 1452 C C . GLU A 1 184 ? -8.553 12.397 27.742 1.00 77.88 184 GLU A C 1
ATOM 1454 O O . GLU A 1 184 ? -7.829 13.316 27.357 1.00 77.88 184 GLU A O 1
ATOM 1459 N N . ASN A 1 185 ? -8.249 11.117 27.498 1.00 80.81 185 ASN A N 1
ATOM 1460 C CA . ASN A 1 185 ? -7.045 10.728 26.775 1.00 80.81 185 ASN A CA 1
ATOM 1461 C C . ASN A 1 185 ? -7.220 10.971 25.273 1.00 80.81 185 ASN A C 1
ATOM 1463 O O . ASN A 1 185 ? -8.057 10.346 24.619 1.00 80.81 185 ASN A O 1
ATOM 1467 N N . ASN A 1 186 ? -6.344 11.800 24.712 1.00 77.50 186 ASN A N 1
ATOM 1468 C CA . ASN A 1 186 ? -6.273 12.051 23.277 1.00 77.50 186 ASN A CA 1
ATOM 1469 C C . ASN A 1 186 ? -5.287 11.090 22.616 1.00 77.50 186 ASN A C 1
ATOM 1471 O O . ASN A 1 186 ? -4.175 10.900 23.110 1.00 77.50 186 ASN A O 1
ATOM 1475 N N . VAL A 1 187 ? -5.687 10.496 21.491 1.00 76.38 187 VAL A N 1
ATOM 1476 C CA . VAL A 1 187 ? -4.782 9.697 20.666 1.00 76.38 187 VAL A CA 1
ATOM 1477 C C . VAL A 1 187 ? -4.364 10.485 19.440 1.00 76.38 187 VAL A C 1
ATOM 1479 O O . VAL A 1 187 ? -5.196 10.890 18.633 1.00 76.38 187 VAL A O 1
ATOM 1482 N N . THR A 1 188 ? -3.056 10.651 19.285 1.00 77.06 188 THR A N 1
ATOM 1483 C CA . THR A 1 188 ? -2.451 11.208 18.078 1.00 77.06 188 THR A CA 1
ATOM 1484 C C . THR A 1 188 ? -1.619 10.117 17.441 1.00 77.06 188 THR A C 1
ATOM 1486 O O . THR A 1 188 ? -0.732 9.562 18.084 1.00 77.06 188 THR A O 1
ATOM 1489 N N . PHE A 1 189 ? -1.891 9.793 16.184 1.00 76.44 189 PHE A N 1
ATOM 1490 C CA . PHE A 1 189 ? -1.017 8.931 15.402 1.00 76.44 189 PHE A CA 1
ATOM 1491 C C . PHE A 1 189 ? -0.515 9.708 14.196 1.00 76.44 189 PHE A C 1
ATOM 1493 O O . PHE A 1 189 ? -1.239 10.500 13.600 1.00 76.44 189 PHE A O 1
ATOM 1500 N N . GLU A 1 190 ? 0.733 9.455 13.832 1.00 76.31 190 GLU A N 1
ATOM 1501 C CA . GLU A 1 190 ? 1.366 10.097 12.693 1.00 76.31 190 GLU A CA 1
ATOM 1502 C C . GLU A 1 190 ? 1.537 9.079 11.574 1.00 76.31 190 GLU A C 1
ATOM 1504 O O . GLU A 1 190 ? 2.000 7.953 11.784 1.00 76.31 190 GLU A O 1
ATOM 1509 N N . VAL A 1 191 ? 1.180 9.483 10.358 1.00 75.25 191 VAL A N 1
ATOM 1510 C CA . VAL A 1 191 ? 1.470 8.705 9.158 1.00 75.25 191 VAL A CA 1
ATOM 1511 C C . VAL A 1 191 ? 2.678 9.331 8.483 1.00 75.25 191 VAL A C 1
ATOM 1513 O O . VAL A 1 191 ? 2.624 10.459 7.999 1.00 75.25 191 VAL A O 1
ATOM 1516 N N . ASN A 1 192 ? 3.785 8.592 8.430 1.00 71.75 192 ASN A N 1
ATOM 1517 C CA . ASN A 1 192 ? 4.994 9.085 7.787 1.00 71.75 192 ASN A CA 1
ATOM 1518 C C . ASN A 1 192 ? 4.833 9.107 6.256 1.00 71.75 192 ASN A C 1
ATOM 1520 O O . ASN A 1 192 ? 5.091 8.114 5.572 1.00 71.75 192 ASN A O 1
ATOM 1524 N N . LEU A 1 193 ? 4.470 10.275 5.721 1.00 67.44 193 LEU A N 1
ATOM 1525 C CA . LEU A 1 193 ? 4.345 10.510 4.280 1.00 67.44 193 LEU A CA 1
ATOM 1526 C C . LEU A 1 193 ? 5.701 10.486 3.555 1.00 67.44 193 LEU A C 1
ATOM 1528 O O . LEU A 1 193 ? 5.763 10.146 2.379 1.00 67.44 193 LEU A O 1
ATOM 1532 N N . THR A 1 194 ? 6.800 10.812 4.245 1.00 58.94 194 THR A N 1
ATOM 1533 C CA . THR A 1 194 ? 8.151 10.875 3.649 1.00 58.94 194 THR A CA 1
ATOM 1534 C C . THR A 1 194 ? 8.787 9.499 3.442 1.00 58.94 194 THR A C 1
ATOM 1536 O O . THR A 1 194 ? 9.606 9.321 2.539 1.00 58.94 194 THR A O 1
ATOM 1539 N N . GLY A 1 195 ? 8.394 8.507 4.252 1.00 56.34 195 GLY A N 1
ATOM 1540 C CA . GLY A 1 195 ? 8.844 7.117 4.123 1.00 56.34 195 GLY A CA 1
ATOM 1541 C C . GLY A 1 195 ? 8.339 6.451 2.843 1.00 56.34 195 GLY A C 1
ATOM 1542 O O . GLY A 1 195 ? 8.998 5.578 2.279 1.00 56.34 195 GLY A O 1
ATOM 1543 N N . VAL A 1 196 ? 7.209 6.932 2.333 1.00 55.81 196 VAL A N 1
ATOM 1544 C CA . VAL A 1 196 ? 6.651 6.582 1.033 1.00 55.81 196 VAL A CA 1
ATOM 1545 C C . VAL A 1 196 ? 7.214 7.602 0.061 1.00 55.81 196 VAL A C 1
ATOM 1547 O O . VAL A 1 196 ? 6.565 8.598 -0.220 1.00 55.81 196 VAL A O 1
ATOM 1550 N N . ARG A 1 197 ? 8.470 7.423 -0.372 1.00 51.34 197 ARG A N 1
ATOM 1551 C CA . ARG A 1 197 ? 9.198 8.366 -1.244 1.00 51.34 197 ARG A CA 1
ATOM 1552 C C . ARG A 1 197 ? 8.505 8.546 -2.602 1.00 51.34 197 ARG A C 1
ATOM 1554 O O . ARG A 1 197 ? 9.009 8.133 -3.637 1.00 51.34 197 ARG A O 1
ATOM 1561 N N . ALA A 1 198 ? 7.358 9.205 -2.636 1.00 47.97 198 ALA A N 1
ATOM 1562 C CA . ALA A 1 198 ? 6.923 9.971 -3.775 1.00 47.97 198 ALA A CA 1
ATOM 1563 C C . ALA A 1 198 ? 7.845 11.193 -3.792 1.00 47.97 198 ALA A C 1
ATOM 1565 O O . ALA A 1 198 ? 7.661 12.134 -3.032 1.00 47.97 198 ALA A O 1
ATOM 1566 N N . MET A 1 199 ? 8.877 11.202 -4.641 1.00 50.28 199 MET A N 1
ATOM 1567 C CA . MET A 1 199 ? 9.722 12.396 -4.852 1.00 50.28 199 MET A CA 1
ATOM 1568 C C . MET A 1 199 ? 8.972 13.539 -5.569 1.00 50.28 199 MET A C 1
ATOM 1570 O O . MET A 1 199 ? 9.570 14.399 -6.207 1.00 50.28 199 MET A O 1
ATOM 1574 N N . ARG A 1 200 ? 7.643 13.540 -5.484 1.00 51.16 200 ARG A N 1
ATOM 1575 C CA . ARG A 1 200 ? 6.749 14.612 -5.886 1.00 51.16 200 ARG A CA 1
ATOM 1576 C C . ARG A 1 200 ? 5.876 14.900 -4.673 1.00 51.16 200 ARG A C 1
ATOM 1578 O O . ARG A 1 200 ? 5.419 13.954 -4.037 1.00 51.16 200 ARG A O 1
ATOM 1585 N N . ALA A 1 201 ? 5.631 16.176 -4.376 1.00 51.59 201 ALA A N 1
ATOM 1586 C CA . ALA A 1 201 ? 4.629 16.554 -3.385 1.00 51.59 201 ALA A CA 1
ATOM 1587 C C . ALA A 1 201 ? 3.346 15.761 -3.666 1.00 51.59 201 ALA A C 1
ATOM 1589 O O . ALA A 1 201 ? 2.845 15.806 -4.791 1.00 51.59 201 ALA A O 1
ATOM 1590 N N . VAL A 1 202 ? 2.872 14.985 -2.690 1.00 58.75 202 VAL A N 1
ATOM 1591 C CA . VAL A 1 202 ? 1.586 14.291 -2.782 1.00 58.75 202 VAL A CA 1
ATOM 1592 C C . VAL A 1 202 ? 0.534 15.398 -2.705 1.00 58.75 202 VAL A C 1
ATOM 1594 O O . VAL A 1 202 ? 0.355 15.970 -1.634 1.00 58.75 202 VAL A O 1
ATOM 1597 N N . PRO A 1 203 ? -0.109 15.793 -3.821 1.00 59.56 203 PRO A N 1
ATOM 1598 C CA . PRO A 1 203 ? -0.887 17.031 -3.848 1.00 59.56 203 PRO A CA 1
ATOM 1599 C C . PRO A 1 203 ? -2.202 16.898 -3.070 1.00 59.56 203 PRO A C 1
ATOM 1601 O O . PRO A 1 203 ? -2.859 17.893 -2.779 1.00 59.56 203 PRO A O 1
ATOM 1604 N N . SER A 1 204 ? -2.627 15.667 -2.776 1.00 72.94 204 SER A N 1
ATOM 1605 C CA . SER A 1 204 ? -3.833 15.355 -2.015 1.00 72.94 204 SER A CA 1
ATOM 1606 C C . SER A 1 204 ? -3.702 13.963 -1.406 1.00 72.94 204 SER A C 1
ATOM 1608 O O . SER A 1 204 ? -3.290 13.026 -2.092 1.00 72.94 204 SER A O 1
ATOM 1610 N N . PHE A 1 205 ? -4.083 13.818 -0.143 1.00 74.69 205 PHE A N 1
ATOM 1611 C CA . PHE A 1 205 ? -4.191 12.530 0.534 1.00 74.69 205 PHE A CA 1
ATOM 1612 C C . PHE A 1 205 ? -5.667 12.162 0.720 1.00 74.69 205 PHE A C 1
ATOM 1614 O O . PHE A 1 205 ? -6.553 13.016 0.775 1.00 74.69 205 PHE A O 1
ATOM 1621 N N . TYR A 1 206 ? -5.930 10.862 0.785 1.00 80.25 206 TYR A N 1
ATOM 1622 C CA . TYR A 1 206 ? -7.226 10.305 1.140 1.00 80.25 206 TYR A CA 1
ATOM 1623 C C . TYR A 1 206 ? -7.011 9.394 2.342 1.00 80.25 206 TYR A C 1
ATOM 1625 O O . TYR A 1 206 ? -6.212 8.460 2.268 1.00 80.25 206 TYR A O 1
ATOM 1633 N N . PHE A 1 207 ? -7.700 9.679 3.441 1.00 82.38 207 PHE A N 1
ATOM 1634 C CA . PHE A 1 207 ? -7.731 8.822 4.615 1.00 82.38 207 PHE A CA 1
ATOM 1635 C C . PHE A 1 207 ? -9.155 8.302 4.808 1.00 82.38 207 PHE A C 1
ATOM 1637 O O . PHE A 1 207 ? -10.128 9.009 4.553 1.00 82.38 207 PHE A O 1
ATOM 1644 N N . SER A 1 208 ? -9.262 7.050 5.241 1.00 84.06 208 SER A N 1
ATOM 1645 C CA . SER A 1 208 ? -10.520 6.424 5.635 1.00 84.06 208 SER A CA 1
ATOM 1646 C C . SER A 1 208 ? -10.322 5.869 7.033 1.00 84.06 208 SER A C 1
ATOM 1648 O O . SER A 1 208 ? -9.435 5.041 7.243 1.00 84.06 208 SER A O 1
ATOM 1650 N N . LEU A 1 209 ? -11.131 6.337 7.979 1.00 84.19 209 LEU A N 1
ATOM 1651 C CA . LEU A 1 209 ? -11.166 5.824 9.343 1.00 84.19 209 LEU A CA 1
ATOM 1652 C C . LEU A 1 209 ? -12.409 4.959 9.494 1.00 84.19 209 LEU A C 1
ATOM 1654 O O . LEU A 1 209 ? -13.501 5.356 9.095 1.00 84.19 209 LEU A O 1
ATOM 1658 N N . LEU A 1 210 ? -12.213 3.761 10.027 1.00 81.88 210 LEU A N 1
ATOM 1659 C CA . LEU A 1 210 ? -13.256 2.761 10.187 1.00 81.88 210 LEU A CA 1
ATOM 1660 C C . LEU A 1 210 ? -13.491 2.574 11.678 1.00 81.88 210 LEU A C 1
ATOM 1662 O O . LEU A 1 210 ? -12.546 2.346 12.433 1.00 81.88 210 LEU A O 1
ATOM 1666 N N . PHE A 1 211 ? -14.749 2.686 12.087 1.00 79.81 211 PHE A N 1
ATOM 1667 C CA . PHE A 1 211 ? -15.162 2.558 13.476 1.00 79.81 211 PHE A CA 1
ATOM 1668 C C . PHE A 1 211 ? -16.172 1.426 13.592 1.00 79.81 211 PHE A C 1
ATOM 1670 O O . PHE A 1 211 ? -17.032 1.261 12.727 1.00 79.81 211 PHE A O 1
ATOM 1677 N N . TYR A 1 212 ? -16.068 0.663 14.672 1.00 76.88 212 TYR A N 1
ATOM 1678 C CA . TYR A 1 212 ? -17.044 -0.352 15.029 1.00 76.88 212 TYR A CA 1
ATOM 1679 C C . TYR A 1 212 ? -17.207 -0.396 16.543 1.00 76.88 212 TYR A C 1
ATOM 1681 O O . TYR A 1 212 ? -16.213 -0.358 17.275 1.00 76.88 212 TYR A O 1
ATOM 1689 N N . ASP A 1 213 ? -18.451 -0.483 17.013 1.00 74.88 213 ASP A N 1
ATOM 1690 C CA . ASP A 1 213 ? -18.710 -0.636 18.438 1.00 74.88 213 ASP A CA 1
ATOM 1691 C C . ASP A 1 213 ? -18.587 -2.101 18.857 1.00 74.88 213 ASP A C 1
ATOM 1693 O O . ASP A 1 213 ? -19.429 -2.945 18.562 1.00 74.88 213 ASP A O 1
ATOM 1697 N N . MET A 1 214 ? -17.504 -2.418 19.561 1.00 69.69 214 MET A N 1
ATOM 1698 C CA . MET A 1 214 ? -17.262 -3.765 20.074 1.00 69.69 214 MET A CA 1
ATOM 1699 C C . MET A 1 214 ? -18.041 -4.076 21.365 1.00 69.69 214 MET A C 1
ATOM 1701 O O . MET A 1 214 ? -17.859 -5.158 21.927 1.00 69.69 214 MET A O 1
ATOM 1705 N N . LEU A 1 215 ? -18.844 -3.144 21.888 1.00 66.12 215 LEU A N 1
ATOM 1706 C CA . LEU A 1 215 ? -19.636 -3.320 23.101 1.00 66.12 215 LEU A CA 1
ATOM 1707 C C . LEU A 1 215 ? -21.115 -3.039 22.844 1.00 66.12 215 LEU A C 1
ATOM 1709 O O . LEU A 1 215 ? -21.509 -1.897 22.658 1.00 66.12 215 LEU A O 1
ATOM 1713 N N . GLU A 1 216 ? -21.959 -4.054 23.012 1.00 57.47 216 GLU A N 1
ATOM 1714 C CA . GLU A 1 216 ? -23.390 -3.843 23.253 1.00 57.47 216 GLU A CA 1
ATOM 1715 C C . GLU A 1 216 ? -23.592 -3.304 24.678 1.00 57.47 216 GLU A C 1
ATOM 1717 O O . GLU A 1 216 ? -24.000 -4.010 25.600 1.00 57.47 216 GLU A O 1
ATOM 1722 N N . THR A 1 217 ? -23.251 -2.038 24.908 1.00 55.78 217 THR A N 1
ATOM 1723 C CA . THR A 1 217 ? -23.687 -1.333 26.116 1.00 55.78 217 THR A CA 1
ATOM 1724 C C . THR A 1 217 ? -24.779 -0.360 25.725 1.00 55.78 217 THR A C 1
ATOM 1726 O O . THR A 1 217 ? -24.489 0.744 25.277 1.00 55.78 217 THR A O 1
ATOM 1729 N N . ALA A 1 218 ? -26.027 -0.788 25.928 1.00 51.25 218 ALA A N 1
ATOM 1730 C CA . ALA A 1 218 ? -27.274 -0.161 25.482 1.00 51.25 218 ALA A CA 1
ATOM 1731 C C . ALA A 1 218 ? -27.547 1.285 25.967 1.00 51.25 218 ALA A C 1
ATOM 1733 O O . ALA A 1 218 ? -28.681 1.728 25.883 1.00 51.25 218 ALA A O 1
ATOM 1734 N N . ASN A 1 219 ? -26.566 2.013 26.515 1.00 55.22 219 ASN A N 1
ATOM 1735 C CA . ASN A 1 219 ? -26.766 3.348 27.095 1.00 55.22 219 ASN A CA 1
ATOM 1736 C C . ASN A 1 219 ? -25.537 4.282 27.059 1.00 55.22 219 ASN A C 1
ATOM 1738 O O . ASN A 1 219 ? -25.567 5.321 27.712 1.00 55.22 219 ASN A O 1
ATOM 1742 N N . ASN A 1 220 ? -24.454 3.955 26.341 1.00 57.47 220 ASN A N 1
ATOM 1743 C CA . ASN A 1 220 ? -23.260 4.814 26.299 1.00 57.47 220 ASN A CA 1
ATOM 1744 C C . ASN A 1 220 ? -22.857 5.167 24.865 1.00 57.47 220 ASN A C 1
ATOM 1746 O O . ASN A 1 220 ? -21.995 4.519 24.275 1.00 57.47 220 ASN A O 1
ATOM 1750 N N . THR A 1 221 ? -23.434 6.246 24.335 1.00 64.81 221 THR A N 1
ATOM 1751 C CA . THR A 1 221 ? -22.946 6.890 23.110 1.00 64.81 221 THR A CA 1
ATOM 1752 C C . THR A 1 221 ? -21.538 7.437 23.346 1.00 64.81 221 THR A C 1
ATOM 1754 O O . THR A 1 221 ? -21.294 8.154 24.320 1.00 64.81 221 THR A O 1
ATOM 1757 N N . ARG A 1 222 ? -20.598 7.115 22.454 1.00 67.44 222 ARG A N 1
ATOM 1758 C CA . ARG A 1 222 ? -19.236 7.664 22.476 1.00 67.44 222 ARG A CA 1
ATOM 1759 C C . ARG A 1 222 ? -19.098 8.712 21.385 1.00 67.44 222 ARG A C 1
ATOM 1761 O O . ARG A 1 222 ? -19.527 8.490 20.260 1.00 67.44 222 ARG A O 1
ATOM 1768 N N . PHE A 1 223 ? -18.463 9.827 21.723 1.00 71.06 223 PHE A N 1
ATOM 1769 C CA . PHE A 1 223 ? -18.100 10.863 20.765 1.00 71.06 223 PHE A CA 1
ATOM 1770 C C . PHE A 1 223 ? -16.586 10.876 20.608 1.00 71.06 223 PHE A C 1
ATOM 1772 O O . PHE A 1 223 ? -15.856 10.815 21.597 1.00 71.06 223 PHE A O 1
ATOM 1779 N N . VAL A 1 224 ? -16.126 10.950 19.363 1.00 71.88 224 VAL A N 1
ATOM 1780 C CA . VAL A 1 224 ? -14.711 11.094 19.023 1.00 71.88 224 VAL A CA 1
ATOM 1781 C C . VAL A 1 224 ? -14.582 12.323 18.140 1.00 71.88 224 VAL A C 1
ATOM 1783 O O . VAL A 1 224 ? -15.268 12.422 17.124 1.00 71.88 224 VAL A O 1
ATOM 1786 N N . ASN A 1 225 ? -13.708 13.243 18.538 1.00 72.38 225 ASN A N 1
ATOM 1787 C CA . ASN A 1 225 ? -13.313 14.369 17.702 1.00 72.38 225 ASN A CA 1
ATOM 1788 C C . ASN A 1 225 ? -12.069 13.969 16.910 1.00 72.38 225 ASN A C 1
ATOM 1790 O O . ASN A 1 225 ? -11.137 13.386 17.467 1.00 72.38 225 ASN A O 1
ATOM 1794 N N . ILE A 1 226 ? -12.069 14.265 15.613 1.00 75.75 226 ILE A N 1
ATOM 1795 C CA . ILE A 1 226 ? -10.985 13.906 14.701 1.00 75.75 226 ILE A CA 1
ATOM 1796 C C . ILE A 1 226 ? -10.329 15.200 14.232 1.00 75.75 226 ILE A C 1
ATOM 1798 O O . ILE A 1 226 ? -10.980 16.068 13.657 1.00 75.75 226 ILE A O 1
ATOM 1802 N N . TYR A 1 227 ? -9.030 15.313 14.473 1.00 75.88 227 TYR A N 1
ATOM 1803 C CA . TYR A 1 227 ? -8.217 16.446 14.046 1.00 75.88 227 TYR A CA 1
ATOM 1804 C C . TYR A 1 227 ? -7.242 15.967 12.976 1.00 75.88 227 TYR A C 1
ATOM 1806 O O . TYR A 1 227 ? -6.713 14.856 13.068 1.00 75.88 227 TYR A O 1
ATOM 1814 N N . LEU A 1 228 ? -7.015 16.790 11.959 1.00 76.50 228 LEU A N 1
ATOM 1815 C CA . LEU A 1 228 ? -6.015 16.543 10.931 1.00 76.50 228 LEU A CA 1
ATOM 1816 C C . LEU A 1 228 ? -5.171 17.800 10.762 1.00 76.50 228 LEU A C 1
ATOM 1818 O O . LEU A 1 228 ? -5.726 18.854 10.477 1.00 76.50 228 LEU A O 1
ATOM 1822 N N . ASP A 1 229 ? -3.855 17.665 10.934 1.00 73.94 229 ASP A N 1
ATOM 1823 C CA . ASP A 1 229 ? -2.895 18.777 10.919 1.00 73.94 229 ASP A CA 1
ATOM 1824 C C . ASP A 1 229 ? -3.311 19.932 11.855 1.00 73.94 229 ASP A C 1
ATOM 1826 O O . ASP A 1 229 ? -3.266 21.099 11.484 1.00 73.94 229 ASP A O 1
ATOM 1830 N N . ASP A 1 230 ? -3.757 19.578 13.068 1.00 71.25 230 ASP A N 1
ATOM 1831 C CA . ASP A 1 230 ? -4.301 20.472 14.107 1.00 71.25 230 ASP A CA 1
ATOM 1832 C C . ASP A 1 230 ? -5.592 21.231 13.737 1.00 71.25 230 ASP A C 1
ATOM 1834 O O . ASP A 1 230 ? -6.173 21.913 14.585 1.00 71.25 230 ASP A O 1
ATOM 1838 N N . ASP A 1 231 ? -6.117 21.031 12.526 1.00 69.38 231 ASP A N 1
ATOM 1839 C CA . ASP A 1 231 ? -7.428 21.518 12.112 1.00 69.38 231 ASP A CA 1
ATOM 1840 C C . ASP A 1 231 ? -8.520 20.493 12.468 1.00 69.38 231 ASP A C 1
ATOM 1842 O O . ASP A 1 231 ? -8.447 19.308 12.117 1.00 69.38 231 ASP A O 1
ATOM 1846 N N . GLU A 1 232 ? -9.569 20.943 13.165 1.00 60.78 232 GLU A N 1
ATOM 1847 C CA . GLU A 1 232 ? -10.727 20.104 13.492 1.00 60.78 232 GLU A CA 1
ATOM 1848 C C . GLU A 1 232 ? -11.444 19.683 12.205 1.00 60.78 232 GLU A C 1
ATOM 1850 O O . GLU A 1 232 ? -12.069 20.489 11.510 1.00 60.78 232 GLU A O 1
ATOM 1855 N N . GLN A 1 233 ? -11.382 18.392 11.889 1.00 61.28 233 GLN A N 1
ATOM 1856 C CA . GLN A 1 233 ? -12.174 17.818 10.816 1.00 61.28 233 GLN A CA 1
ATOM 1857 C C . GLN A 1 233 ? -13.519 17.442 11.428 1.00 61.28 233 GLN A C 1
ATOM 1859 O O . GLN A 1 233 ? -13.600 16.523 12.241 1.00 61.28 233 GLN A O 1
ATOM 1864 N N . MET A 1 234 ? -14.591 18.156 11.072 1.00 42.69 234 MET A N 1
ATOM 1865 C CA . MET A 1 234 ? -15.931 17.865 11.593 1.00 42.69 234 MET A CA 1
ATOM 1866 C C . MET A 1 234 ? -16.440 16.509 11.081 1.00 42.69 234 MET A C 1
ATOM 1868 O O . MET A 1 234 ? -17.206 16.425 10.124 1.00 42.69 234 MET A O 1
ATOM 1872 N N . ALA A 1 235 ? -16.033 15.439 11.750 1.00 47.53 235 ALA A N 1
ATOM 1873 C CA . ALA A 1 235 ? -16.572 14.102 11.608 1.00 47.53 235 ALA A CA 1
ATOM 1874 C C . ALA A 1 235 ? -16.980 13.621 13.001 1.00 47.53 235 ALA A C 1
ATOM 1876 O O . ALA A 1 235 ? -16.178 13.081 13.757 1.00 47.53 235 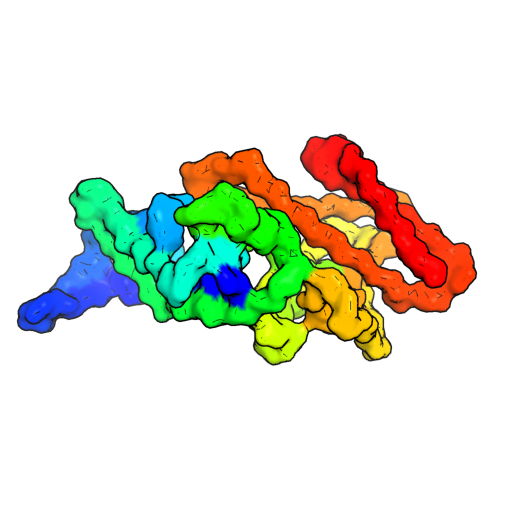ALA A O 1
ATOM 1877 N N . ARG A 1 236 ? -18.253 13.839 13.352 1.00 41.72 236 ARG A N 1
ATOM 1878 C CA . ARG A 1 236 ? -18.865 13.166 14.499 1.00 41.72 236 ARG A CA 1
ATOM 1879 C C . ARG A 1 236 ? -19.161 11.734 14.077 1.00 41.72 236 ARG A C 1
ATOM 1881 O O . ARG A 1 236 ? -20.127 11.495 13.358 1.00 41.72 236 ARG A O 1
ATOM 1888 N N . ALA A 1 237 ? -18.328 10.793 14.502 1.00 47.31 237 ALA A N 1
ATOM 1889 C CA . ALA A 1 237 ? -18.694 9.388 14.427 1.00 47.31 237 ALA A CA 1
ATOM 1890 C C . ALA A 1 237 ? -19.724 9.120 15.532 1.00 47.31 237 ALA A C 1
ATOM 1892 O O . ALA A 1 237 ? -19.394 9.165 16.715 1.00 47.31 237 ALA A O 1
ATOM 1893 N N . GLN A 1 238 ? -20.976 8.906 15.136 1.00 38.59 238 GLN A N 1
ATOM 1894 C CA . GLN A 1 238 ? -22.032 8.412 16.011 1.00 38.59 238 GLN A CA 1
ATOM 1895 C C . GLN A 1 238 ? -22.293 6.965 15.607 1.00 38.59 238 GLN A C 1
ATOM 1897 O O . GLN A 1 238 ? -22.549 6.684 14.435 1.00 38.59 238 GLN A O 1
ATOM 1902 N N . THR A 1 239 ? -22.151 6.040 16.551 1.00 41.53 239 THR A N 1
ATOM 1903 C CA . THR A 1 239 ? -22.527 4.647 16.319 1.00 41.53 239 THR A CA 1
ATOM 1904 C C . THR A 1 239 ? -24.051 4.580 16.162 1.00 41.53 239 THR A C 1
ATOM 1906 O O . THR A 1 239 ? -24.752 5.274 16.904 1.00 41.53 239 THR A O 1
ATOM 1909 N N . PRO A 1 240 ? -24.581 3.847 15.164 1.00 34.34 240 PRO A N 1
ATOM 1910 C CA . PRO A 1 240 ? -26.021 3.643 15.047 1.00 34.34 240 PRO A CA 1
ATOM 1911 C C . PRO A 1 240 ? -26.540 2.875 16.268 1.00 34.34 240 PRO A C 1
ATOM 1913 O O . PRO A 1 240 ? -25.829 2.001 16.767 1.00 34.34 240 PRO A O 1
ATOM 1916 N N . ASP A 1 241 ? -27.752 3.216 16.712 1.00 34.44 241 ASP A N 1
ATOM 1917 C CA . ASP A 1 241 ? -28.504 2.466 17.730 1.00 34.44 241 ASP A CA 1
ATOM 1918 C C . ASP A 1 241 ? -28.811 1.024 17.286 1.00 34.44 241 ASP A C 1
ATOM 1920 O O . ASP A 1 241 ? -29.068 0.811 16.072 1.00 34.44 241 ASP A O 1
#

pLDDT: mean 79.67, std 14.22, range [34.34, 97.19]

Secondary structure (DSSP, 8-state):
-EEEEEEEE--GGG-SEEE-TTS-EEE-TTSBSEEEEEETTEEEEEEE--SS--EEEEEEEE-SSS---EEEEPPTTS-B----SEEEEEE--TTSSHHHHGGGGT-SS-EEEE----EETT--S-B-TTTSTT---BEEPPPPS-TTSEEEEE-TT-----TT-SS---HHHHTEEEEESSTTPPP-----TTTS--SS-----------------TT------EEETTEEE--------

Radius of gyration: 21.32 Å; chains: 1; bounding box: 58×37×55 Å

InterPro domains:
  IPR024788 Malectin-like domain [PF12819] (2-234)